Protein AF-A0A6G1IP73-F1 (afdb_monomer)

Solvent-accessible surface area (backbone atoms only — not comparable to full-atom values): 14635 Å² total; per-residue (Å²): 130,54,71,70,57,52,48,55,49,46,51,53,51,41,54,49,37,53,52,50,36,52,52,37,54,55,50,51,76,75,52,88,51,67,71,58,43,55,53,38,54,50,50,42,56,50,33,54,54,51,39,54,51,43,53,52,51,46,52,52,51,53,51,51,53,51,49,54,54,50,52,62,65,70,66,66,86,79,82,92,72,95,72,95,78,78,80,82,85,88,80,87,87,84,88,80,87,86,84,90,79,90,79,92,81,86,90,82,88,79,91,80,87,89,80,92,73,91,77,78,76,78,81,80,64,98,76,69,79,80,63,96,81,69,71,81,78,75,85,84,77,53,73,69,56,49,66,42,91,83,43,88,56,55,66,68,24,38,56,54,48,41,56,51,36,51,52,52,40,53,52,47,50,54,50,37,57,52,34,56,52,51,30,53,50,25,59,74,74,64,41,64,64,64,22,51,56,33,50,52,52,39,53,54,43,52,53,50,47,50,53,37,51,54,51,37,51,54,37,55,73,68,55,74,95,69,71,77,73,74,70,76,78,124

Sequence (234 aa):
MNVDETVANVQRKIDREKALINAANAMRQSTNNPAVLSRLDGQIRDGHRNIEYFESKLRDLDMQRTQASMDSMSLQPGAKNNNPLTPPPKDGWNGYMDQDQGGYGDSQGGYSNLSGGQQLMPPRAPYAPQGPGAQPKRPNYSKLDLIRYDTPHLGPRIQLMLSQLEFKLSVEKQYKDGIEKMVRLYQMEGDRKSKTDAEAKRIESNQKIQLLKQSLKRYEDLHVDIDTADDRDA

Organism: NCBI:txid1168545

InterPro domains:
  IPR011072 HR1 rho-binding domain [PF02185] (8-67)
  IPR011072 HR1 rho-binding domain [PF02185] (161-226)
  IPR011072 HR1 rho-binding domain [PS51860] (1-67)
  IPR011072 HR1 rho-binding domain [PS51860] (148-225)
  IPR011072 HR1 rho-binding domain [SM00742] (5-68)
  IPR011072 HR1 rho-binding domain [SM00742] (160-226)
  IPR036274 HR1 repeat superfamily [SSF46585] (154-229)
  IPR037312 Protein kinase C-like, HR1 domain [cd11620] (152-223)

Mean predicted aligned error: 16.03 Å

Secondary structure (DSSP, 8-state):
--HHHHHHHHHHHHHHHHHHHHHHHHHHHH---HHHHHHHHHHHHHHHHHHHHHHHHHHHHHHHHHHHHHHHHHT----------PPPP-------------------------------PPPPPTTPPPPTT---------HHHHHSTT-S-HHHHHHHHHHHHHHHHHHHHHHHHHHHHHHHHHHHHT-HHHHHHHHHHHHHHHHHHHHHHHHHHHHHHH----TTTTTT--

Structure (mmCIF, N/CA/C/O backbone):
data_AF-A0A6G1IP73-F1
#
_entry.id   AF-A0A6G1IP73-F1
#
loop_
_atom_site.group_PDB
_atom_site.id
_atom_site.type_symbol
_atom_site.label_atom_id
_atom_site.label_alt_id
_atom_site.label_comp_id
_atom_site.label_asym_id
_atom_site.label_entity_id
_atom_site.label_seq_id
_atom_site.pdbx_PDB_ins_code
_atom_site.Cartn_x
_atom_site.Cartn_y
_atom_site.Cartn_z
_atom_site.occupancy
_atom_site.B_iso_or_equiv
_atom_site.auth_seq_id
_atom_site.auth_comp_id
_atom_site.auth_asym_id
_atom_site.auth_atom_id
_atom_site.pdbx_PDB_model_num
ATOM 1 N N . MET A 1 1 ? 18.580 -13.236 -1.415 1.00 55.59 1 MET A N 1
ATOM 2 C CA . MET A 1 1 ? 17.873 -13.559 -2.672 1.00 55.59 1 MET A CA 1
ATOM 3 C C . MET A 1 1 ? 18.902 -13.598 -3.780 1.00 55.59 1 MET A C 1
ATOM 5 O O . MET A 1 1 ? 19.887 -12.874 -3.680 1.00 55.59 1 MET A O 1
ATOM 9 N N . ASN A 1 2 ? 18.728 -14.463 -4.776 1.00 76.62 2 ASN A N 1
ATOM 10 C CA . ASN A 1 2 ? 19.616 -14.459 -5.937 1.00 76.62 2 ASN A CA 1
ATOM 11 C C . ASN A 1 2 ? 19.286 -13.228 -6.804 1.00 76.62 2 ASN A C 1
ATOM 13 O O . ASN A 1 2 ? 18.109 -12.889 -6.924 1.00 76.62 2 ASN A O 1
ATOM 17 N N . VAL A 1 3 ? 20.280 -12.552 -7.388 1.00 78.69 3 VAL A N 1
ATOM 18 C CA . VAL A 1 3 ? 20.054 -11.365 -8.245 1.00 78.69 3 VAL A CA 1
ATOM 19 C C . VAL A 1 3 ? 19.114 -11.714 -9.405 1.00 78.69 3 VAL A C 1
ATOM 21 O O . VAL A 1 3 ? 18.233 -10.942 -9.764 1.00 78.69 3 VAL A O 1
ATOM 24 N N . ASP A 1 4 ? 19.204 -12.940 -9.919 1.00 80.62 4 ASP A N 1
ATOM 25 C CA . ASP A 1 4 ? 18.296 -13.427 -10.960 1.00 80.62 4 ASP A CA 1
ATOM 26 C C . ASP A 1 4 ? 16.833 -13.536 -10.474 1.00 80.62 4 ASP A C 1
ATOM 28 O O . ASP A 1 4 ? 15.891 -13.278 -11.226 1.00 80.62 4 ASP A O 1
ATOM 32 N N . GLU A 1 5 ? 16.615 -13.876 -9.199 1.00 86.00 5 GLU A N 1
ATOM 33 C CA . GLU A 1 5 ? 15.279 -13.968 -8.598 1.00 86.00 5 GLU A CA 1
ATOM 34 C C . GLU A 1 5 ? 14.667 -12.579 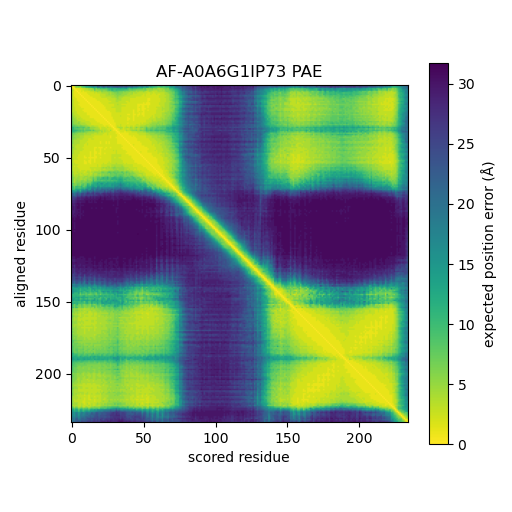-8.367 1.00 86.00 5 GLU A C 1
ATOM 36 O O . GLU A 1 5 ? 13.460 -12.390 -8.560 1.00 86.00 5 GLU A O 1
ATOM 41 N N . THR A 1 6 ? 15.483 -11.591 -7.981 1.00 86.38 6 THR A N 1
ATOM 42 C CA . THR A 1 6 ? 15.027 -10.203 -7.827 1.00 86.38 6 THR A CA 1
ATOM 43 C C . THR A 1 6 ? 14.702 -9.589 -9.184 1.00 86.38 6 THR A C 1
ATOM 45 O O . THR A 1 6 ? 13.624 -9.013 -9.323 1.00 86.38 6 THR A O 1
ATOM 48 N N . VAL A 1 7 ? 15.531 -9.809 -10.211 1.00 88.81 7 VAL A N 1
ATOM 49 C CA . VAL A 1 7 ? 15.249 -9.393 -11.598 1.00 88.81 7 VAL A CA 1
ATOM 50 C C . VAL A 1 7 ? 13.936 -10.001 -12.099 1.00 88.81 7 VAL A C 1
ATOM 52 O O . VAL A 1 7 ? 13.057 -9.276 -12.568 1.00 88.81 7 VAL A O 1
ATOM 55 N N . ALA A 1 8 ? 13.731 -11.311 -11.924 1.00 90.75 8 ALA A N 1
ATOM 56 C CA . ALA A 1 8 ? 12.482 -11.969 -12.314 1.00 90.75 8 ALA A CA 1
ATOM 57 C C . ALA A 1 8 ? 11.260 -11.440 -11.535 1.00 90.75 8 ALA A C 1
ATOM 59 O O . ALA A 1 8 ? 10.153 -11.353 -12.074 1.00 90.75 8 ALA A O 1
ATOM 60 N N . ASN A 1 9 ? 11.424 -11.078 -10.259 1.00 90.69 9 ASN A N 1
ATOM 61 C CA . ASN A 1 9 ? 10.375 -10.421 -9.477 1.00 90.69 9 ASN A CA 1
ATOM 62 C C . ASN A 1 9 ? 10.040 -9.026 -10.010 1.00 90.69 9 ASN A C 1
ATOM 64 O O . ASN A 1 9 ? 8.861 -8.718 -10.184 1.00 90.69 9 ASN A O 1
ATOM 68 N N . VAL A 1 10 ? 11.049 -8.200 -10.291 1.00 91.75 10 VAL A N 1
ATOM 69 C CA . VAL A 1 10 ? 10.863 -6.85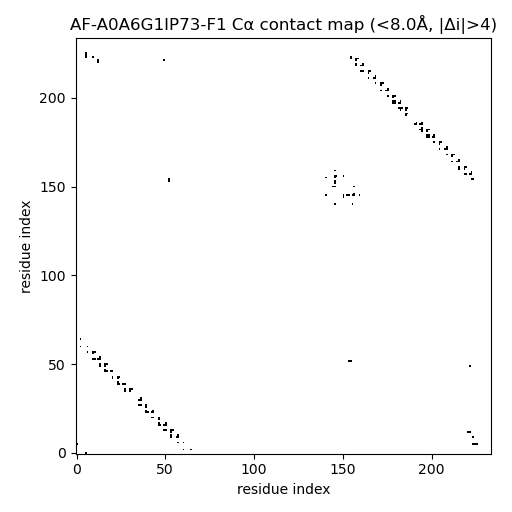2 -10.847 1.00 91.75 10 VAL A CA 1
ATOM 70 C C . VAL A 1 10 ? 10.170 -6.929 -12.205 1.00 91.75 10 VAL A C 1
ATOM 72 O O . VAL A 1 10 ? 9.200 -6.207 -12.428 1.00 91.75 10 VAL A O 1
ATOM 75 N N . GLN A 1 11 ? 10.560 -7.871 -13.067 1.00 93.31 11 GLN A N 1
ATOM 76 C CA . GLN A 1 11 ? 9.902 -8.071 -14.358 1.00 93.31 11 GLN A CA 1
ATOM 77 C C . GLN A 1 11 ? 8.416 -8.425 -14.200 1.00 93.31 11 GLN A C 1
ATOM 79 O O . GLN A 1 11 ? 7.560 -7.809 -14.833 1.00 93.31 11 GLN A O 1
ATOM 84 N N . ARG A 1 12 ? 8.078 -9.340 -13.280 1.00 94.25 12 ARG A N 1
ATOM 85 C CA . ARG A 1 12 ? 6.673 -9.663 -12.967 1.00 94.25 12 ARG A CA 1
ATOM 86 C C . ARG A 1 12 ? 5.890 -8.449 -12.460 1.00 94.25 12 ARG A C 1
ATOM 88 O O . ARG A 1 12 ? 4.699 -8.332 -12.754 1.00 94.25 12 ARG A O 1
ATOM 95 N N . LYS A 1 13 ? 6.529 -7.552 -11.699 1.00 93.94 13 LYS A N 1
ATOM 96 C CA . LYS A 1 13 ? 5.915 -6.292 -11.245 1.00 93.94 13 LYS A CA 1
ATOM 97 C C . LYS A 1 13 ? 5.663 -5.342 -12.422 1.00 93.94 13 LYS A C 1
ATOM 99 O O . LYS A 1 13 ? 4.555 -4.825 -12.530 1.00 93.94 13 LYS A O 1
ATOM 104 N N . ILE A 1 14 ? 6.614 -5.196 -13.348 1.00 95.19 14 ILE A N 1
ATOM 105 C CA . ILE A 1 14 ? 6.444 -4.409 -14.585 1.00 95.19 14 ILE A CA 1
ATOM 106 C C . ILE A 1 14 ? 5.269 -4.940 -15.415 1.00 95.19 14 ILE A C 1
ATOM 108 O O . ILE A 1 14 ? 4.403 -4.170 -15.832 1.00 95.19 14 ILE A O 1
ATOM 112 N N . ASP A 1 15 ? 5.209 -6.253 -15.636 1.00 96.25 15 ASP A N 1
ATOM 113 C CA . ASP A 1 15 ? 4.159 -6.870 -16.451 1.00 96.25 15 ASP A CA 1
ATOM 114 C C . ASP A 1 15 ? 2.774 -6.694 -15.813 1.00 96.25 15 ASP A C 1
ATOM 116 O O . ASP A 1 15 ? 1.789 -6.421 -16.506 1.00 96.25 15 ASP A O 1
ATOM 120 N N . ARG A 1 16 ? 2.699 -6.769 -14.477 1.00 95.44 16 ARG A N 1
ATOM 121 C CA . ARG A 1 16 ? 1.477 -6.471 -13.722 1.00 95.44 16 ARG A CA 1
ATOM 122 C C . ARG A 1 16 ? 1.027 -5.023 -13.926 1.00 95.44 16 ARG A C 1
ATOM 124 O O . ARG A 1 16 ? -0.149 -4.811 -14.216 1.00 95.44 16 ARG A O 1
ATOM 131 N N . GLU A 1 17 ? 1.921 -4.042 -13.804 1.00 95.50 17 GLU A N 1
ATOM 132 C CA . GLU A 1 17 ? 1.569 -2.628 -14.012 1.00 95.50 17 GLU A CA 1
ATOM 133 C C . GLU A 1 17 ? 1.116 -2.366 -15.457 1.00 95.50 17 GLU A C 1
ATOM 135 O O . GLU A 1 17 ? 0.104 -1.701 -15.676 1.00 95.50 17 GLU A O 1
ATOM 140 N N . LYS A 1 18 ? 1.779 -2.971 -16.453 1.00 96.81 18 LYS A N 1
ATOM 141 C CA . LYS A 1 18 ? 1.356 -2.896 -17.864 1.00 96.81 18 LYS A CA 1
ATOM 142 C C . LYS A 1 18 ? -0.053 -3.454 -18.068 1.00 96.81 18 LYS A C 1
ATOM 144 O O . LYS A 1 18 ? -0.877 -2.828 -18.736 1.00 96.81 18 LYS A O 1
ATOM 149 N N . ALA A 1 19 ? -0.359 -4.606 -17.470 1.00 96.81 19 ALA A N 1
ATOM 150 C CA . ALA A 1 19 ? -1.694 -5.195 -17.534 1.00 96.81 19 ALA A CA 1
ATOM 151 C C . ALA A 1 19 ? -2.756 -4.297 -16.874 1.00 96.81 19 ALA A C 1
ATOM 153 O O . ALA A 1 19 ? -3.847 -4.130 -17.424 1.00 96.81 19 ALA A O 1
ATOM 154 N N . LEU A 1 20 ? -2.432 -3.674 -15.734 1.00 95.12 20 LEU A N 1
ATOM 155 C CA . LEU A 1 20 ? -3.324 -2.739 -15.044 1.00 95.12 20 LEU A CA 1
ATOM 156 C C . LEU A 1 20 ? -3.599 -1.479 -15.873 1.00 95.12 20 LEU A C 1
ATOM 158 O O . LEU A 1 20 ? -4.755 -1.071 -15.973 1.00 95.12 20 LEU A O 1
ATOM 162 N N . ILE A 1 21 ? -2.579 -0.897 -16.510 1.00 96.62 21 ILE A N 1
ATOM 163 C CA . ILE A 1 21 ? -2.740 0.257 -17.410 1.00 96.62 21 ILE A CA 1
ATOM 164 C C . ILE A 1 21 ? -3.634 -0.107 -18.599 1.00 96.62 21 ILE A C 1
ATOM 166 O O . I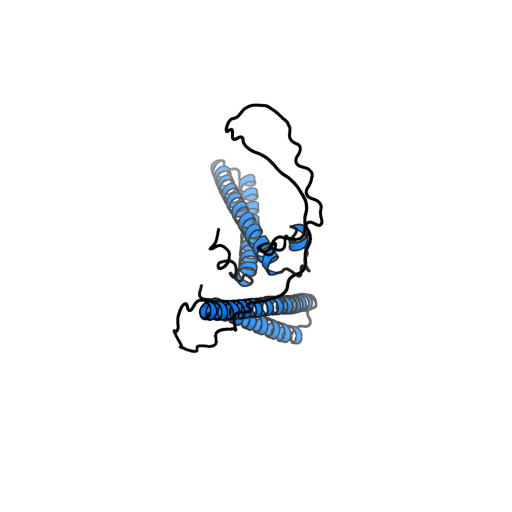LE A 1 21 ? -4.550 0.642 -18.938 1.00 96.62 21 ILE A O 1
ATOM 170 N N . ASN A 1 22 ? -3.422 -1.274 -19.211 1.00 97.31 22 ASN A N 1
ATOM 171 C CA . ASN A 1 22 ? -4.247 -1.737 -20.329 1.00 97.31 22 ASN A CA 1
ATOM 172 C C . ASN A 1 22 ? -5.713 -1.923 -19.917 1.00 97.31 22 ASN A C 1
ATOM 174 O O . ASN A 1 22 ? -6.617 -1.461 -20.617 1.00 97.31 22 ASN A O 1
ATOM 178 N N . ALA A 1 23 ? -5.957 -2.534 -18.754 1.00 96.12 23 ALA A N 1
ATOM 179 C CA . ALA A 1 23 ? -7.301 -2.673 -18.203 1.00 96.12 23 ALA A CA 1
ATOM 180 C C . ALA A 1 23 ? -7.940 -1.307 -17.897 1.00 96.12 23 ALA A C 1
ATOM 182 O O . ALA A 1 23 ? -9.111 -1.090 -18.211 1.00 96.12 23 ALA A O 1
ATOM 183 N N . ALA A 1 24 ? -7.177 -0.364 -17.335 1.00 95.38 24 ALA A N 1
ATOM 184 C CA . ALA A 1 24 ? -7.651 0.990 -17.064 1.00 95.38 24 ALA A CA 1
ATOM 185 C C . ALA A 1 24 ? -8.019 1.743 -18.351 1.00 95.38 24 ALA A C 1
ATOM 187 O O . ALA A 1 24 ? -9.071 2.379 -18.402 1.00 95.38 24 ALA A O 1
ATOM 188 N N . ASN A 1 25 ? -7.222 1.603 -19.413 1.00 95.94 25 ASN A N 1
ATOM 189 C CA . ASN A 1 25 ? -7.514 2.173 -20.728 1.00 95.94 25 ASN A CA 1
ATOM 190 C C . ASN A 1 25 ? -8.794 1.590 -21.347 1.00 95.94 25 ASN A C 1
ATOM 192 O O . ASN A 1 25 ? -9.621 2.345 -21.858 1.00 95.94 25 ASN A O 1
ATOM 196 N N . ALA A 1 26 ? -9.006 0.275 -21.251 1.00 96.31 26 ALA A N 1
ATOM 197 C CA . ALA A 1 26 ? -10.236 -0.364 -21.725 1.00 96.31 26 ALA A CA 1
ATOM 198 C C . ALA A 1 26 ? -11.475 0.093 -20.926 1.00 96.31 26 ALA A C 1
ATOM 200 O O . ALA A 1 26 ? -12.528 0.389 -21.496 1.00 96.31 26 ALA A O 1
ATOM 201 N N . MET A 1 27 ? -11.351 0.220 -19.600 1.00 93.75 27 MET A N 1
ATOM 202 C CA . MET A 1 27 ? -12.423 0.754 -18.750 1.00 93.75 27 MET A CA 1
ATOM 203 C C . MET A 1 27 ? -12.732 2.220 -19.066 1.00 93.75 27 MET A C 1
ATOM 205 O O . MET A 1 27 ? -13.893 2.620 -19.086 1.00 93.75 27 MET A O 1
ATOM 209 N N . ARG A 1 28 ? -11.705 3.019 -19.364 1.00 95.25 28 ARG A N 1
ATOM 210 C CA . ARG A 1 28 ? -11.845 4.435 -19.719 1.00 95.25 28 ARG A CA 1
ATOM 211 C C . ARG A 1 28 ? -12.656 4.622 -21.001 1.00 95.25 28 ARG A C 1
ATOM 213 O O . ARG A 1 28 ? -13.429 5.564 -21.089 1.00 95.25 28 ARG A O 1
ATOM 220 N N . GLN A 1 29 ? -12.514 3.715 -21.966 1.00 94.44 29 GLN A N 1
ATOM 221 C CA . GLN A 1 29 ? -13.285 3.728 -23.216 1.00 94.44 29 GLN A CA 1
ATOM 222 C C . GLN A 1 29 ? -14.741 3.270 -23.044 1.00 94.44 29 GLN A C 1
ATOM 224 O O . GLN A 1 29 ? -15.580 3.575 -23.886 1.00 94.44 29 GLN A O 1
ATOM 229 N N . SER A 1 30 ? -15.047 2.534 -21.973 1.00 94.38 30 SER A N 1
ATOM 230 C CA . SER A 1 30 ? -16.373 1.948 -21.728 1.00 94.38 30 SER A CA 1
ATOM 231 C C . SER A 1 30 ? -17.204 2.704 -20.689 1.00 94.38 30 SER A C 1
ATOM 233 O O . SER A 1 30 ? -18.338 2.317 -20.413 1.00 94.38 30 SER A O 1
ATOM 235 N N . THR A 1 31 ? -16.682 3.796 -20.121 1.00 94.62 31 THR A N 1
ATOM 236 C CA . THR A 1 31 ? -17.378 4.598 -19.110 1.00 94.62 31 THR A CA 1
ATOM 237 C C . THR A 1 31 ? -17.435 6.071 -19.487 1.00 94.62 31 THR A C 1
ATOM 239 O O . THR A 1 31 ? -16.460 6.648 -19.951 1.00 94.62 31 THR A O 1
ATOM 242 N N . ASN A 1 32 ? -18.575 6.700 -19.208 1.00 94.62 32 ASN A N 1
ATOM 243 C CA . ASN A 1 32 ? -18.777 8.144 -19.367 1.00 94.62 32 ASN A CA 1
ATOM 244 C C . ASN A 1 32 ? -18.873 8.867 -18.011 1.00 94.62 32 ASN A C 1
ATOM 246 O O . ASN A 1 32 ? -19.186 10.053 -17.957 1.00 94.62 32 ASN A O 1
ATOM 250 N N . ASN A 1 33 ? -18.647 8.160 -16.895 1.00 96.81 33 ASN A N 1
ATOM 251 C CA . ASN A 1 33 ? -18.751 8.749 -15.562 1.00 96.81 33 ASN A CA 1
ATOM 252 C C . ASN A 1 33 ? -17.473 9.546 -15.223 1.00 96.81 33 ASN A C 1
ATOM 254 O O . ASN A 1 33 ? -16.408 8.934 -15.093 1.00 96.81 33 ASN A O 1
ATOM 258 N N . PRO A 1 34 ? -17.556 10.872 -14.993 1.00 94.94 34 PRO A N 1
ATOM 259 C CA . PRO A 1 34 ? -16.381 11.713 -14.755 1.00 94.94 34 PRO A CA 1
ATOM 260 C C . PRO A 1 34 ? -15.584 11.318 -13.502 1.00 94.94 34 PRO A C 1
ATOM 262 O O . PRO A 1 34 ? -14.358 11.412 -13.501 1.00 94.94 34 PRO A O 1
ATOM 265 N N . ALA A 1 35 ? -16.243 10.818 -12.451 1.00 95.06 35 ALA A N 1
ATOM 266 C CA . ALA A 1 35 ? -15.560 10.357 -11.241 1.00 95.06 35 ALA A CA 1
ATOM 267 C C . ALA A 1 35 ? -14.761 9.068 -11.493 1.00 95.06 35 ALA A C 1
ATOM 269 O O . ALA A 1 35 ? -13.660 8.895 -10.968 1.00 95.06 35 ALA A O 1
ATOM 270 N N . VAL A 1 36 ? -15.297 8.171 -12.326 1.00 95.44 36 VAL A N 1
ATOM 271 C CA . VAL A 1 36 ? -14.599 6.942 -12.724 1.00 95.44 36 VAL A CA 1
ATOM 272 C C . VAL A 1 36 ? -13.427 7.283 -13.640 1.00 95.44 36 VAL A C 1
ATOM 274 O O . VAL A 1 36 ? -12.328 6.791 -13.404 1.00 95.44 36 VAL A O 1
ATOM 277 N N . LEU A 1 37 ? -13.624 8.176 -14.614 1.00 95.62 37 LEU A N 1
ATOM 278 C CA . LEU A 1 37 ? -12.564 8.640 -15.512 1.00 95.62 37 LEU A CA 1
ATOM 279 C C . LEU A 1 37 ? -11.398 9.268 -14.743 1.00 95.62 37 LEU A C 1
ATOM 281 O O . LEU A 1 37 ? -10.264 8.844 -14.928 1.00 95.62 37 LEU A O 1
ATOM 285 N N . SER A 1 38 ? -11.670 10.181 -13.806 1.00 95.94 38 SER A N 1
ATOM 286 C CA . SER A 1 38 ? -10.624 10.801 -12.980 1.00 95.94 38 SER A CA 1
ATOM 287 C C . SER A 1 38 ? -9.810 9.767 -12.191 1.00 95.94 38 SER A C 1
ATOM 289 O O . SER A 1 38 ? -8.583 9.862 -12.111 1.00 95.94 38 SER A O 1
ATOM 291 N N . ARG A 1 39 ? -10.473 8.737 -11.650 1.00 94.31 39 ARG A N 1
ATOM 292 C CA . ARG A 1 39 ? -9.800 7.642 -10.944 1.00 94.31 39 ARG A CA 1
ATOM 293 C C . ARG A 1 39 ? -8.942 6.791 -11.883 1.00 94.31 39 ARG A C 1
ATOM 295 O O . ARG A 1 39 ? -7.833 6.425 -11.501 1.00 94.31 39 ARG A O 1
ATOM 302 N N . LEU A 1 40 ? -9.445 6.472 -13.075 1.00 96.25 40 LEU A N 1
ATOM 303 C CA . LEU A 1 40 ? -8.713 5.705 -14.087 1.00 96.25 40 LEU A CA 1
ATOM 304 C C . LEU A 1 40 ? -7.500 6.485 -14.612 1.00 96.25 40 LEU A C 1
ATOM 306 O O . LEU A 1 40 ? -6.414 5.923 -14.698 1.00 96.25 40 LEU A O 1
ATOM 310 N N . ASP A 1 41 ? -7.648 7.785 -14.871 1.00 95.25 41 ASP A N 1
ATOM 311 C CA . ASP A 1 41 ? -6.552 8.661 -15.302 1.00 95.25 41 ASP A CA 1
ATOM 312 C C . ASP A 1 41 ? -5.448 8.743 -14.231 1.00 95.25 41 ASP A C 1
ATOM 314 O O . ASP A 1 41 ? -4.257 8.704 -14.551 1.00 95.25 41 ASP A O 1
ATOM 318 N N . GLY A 1 42 ? -5.832 8.796 -12.949 1.00 93.94 42 GLY A N 1
ATOM 319 C CA . GLY A 1 42 ? -4.896 8.695 -11.827 1.00 93.94 42 GLY A CA 1
ATOM 320 C C . GLY A 1 42 ? -4.143 7.361 -11.810 1.00 93.94 42 GLY A C 1
ATOM 321 O O . GLY A 1 42 ? -2.918 7.353 -11.728 1.00 93.94 42 GLY A O 1
ATOM 322 N N . GLN A 1 43 ? -4.856 6.239 -11.971 1.00 93.31 43 GLN A N 1
ATOM 323 C CA . GLN A 1 43 ? -4.248 4.902 -12.031 1.00 93.31 43 GLN A CA 1
ATOM 324 C C . GLN A 1 43 ? -3.264 4.749 -13.193 1.00 93.31 43 GLN A C 1
ATOM 326 O O . GLN A 1 43 ? -2.209 4.150 -13.012 1.00 93.31 43 GLN A O 1
ATOM 331 N N . ILE A 1 44 ? -3.582 5.304 -14.364 1.00 95.31 44 ILE A N 1
ATOM 332 C CA . ILE A 1 44 ? -2.694 5.275 -15.531 1.00 95.31 44 ILE A CA 1
ATOM 333 C C . ILE A 1 44 ? -1.415 6.068 -15.239 1.00 95.31 44 ILE A C 1
ATOM 335 O O . ILE A 1 44 ? -0.313 5.569 -15.463 1.00 95.31 44 ILE A O 1
ATOM 339 N N . ARG A 1 45 ? -1.542 7.283 -14.688 1.00 94.06 45 ARG A N 1
ATOM 340 C CA . ARG A 1 45 ? -0.386 8.125 -14.341 1.00 94.06 45 ARG A CA 1
ATOM 341 C C . ARG A 1 45 ? 0.513 7.465 -13.294 1.00 94.06 45 ARG A C 1
ATOM 343 O O . ARG A 1 45 ? 1.733 7.494 -13.435 1.00 94.06 45 ARG A O 1
ATOM 350 N N . ASP A 1 46 ? -0.083 6.877 -12.262 1.00 90.75 46 ASP A N 1
ATOM 351 C CA . ASP A 1 46 ? 0.654 6.161 -11.221 1.00 90.75 46 ASP A CA 1
ATOM 352 C C . ASP A 1 46 ? 1.334 4.910 -11.781 1.00 90.75 46 ASP A C 1
ATOM 354 O O . ASP A 1 46 ? 2.516 4.700 -11.521 1.00 90.75 46 ASP A O 1
ATOM 358 N N . GLY A 1 47 ? 0.637 4.140 -12.621 1.00 93.69 47 GLY A N 1
ATOM 359 C CA . GLY A 1 47 ? 1.196 2.962 -13.280 1.00 93.69 47 GLY A CA 1
ATOM 360 C C . GLY A 1 47 ? 2.426 3.290 -14.129 1.00 93.69 47 GLY A C 1
ATOM 361 O O . GLY A 1 47 ? 3.423 2.577 -14.064 1.00 93.69 47 GLY A O 1
ATOM 362 N N . HIS A 1 48 ? 2.410 4.403 -14.871 1.00 94.25 48 HIS A N 1
ATOM 363 C CA . HIS A 1 48 ? 3.586 4.847 -15.626 1.00 94.25 48 HIS A CA 1
ATOM 364 C C . HIS A 1 48 ? 4.786 5.164 -14.722 1.00 94.25 48 HIS A C 1
ATOM 366 O O . HIS A 1 48 ? 5.893 4.720 -15.019 1.00 94.25 48 HIS A O 1
ATOM 372 N N . ARG A 1 49 ? 4.573 5.862 -13.596 1.00 91.81 49 ARG A N 1
ATOM 373 C CA . ARG A 1 49 ? 5.645 6.146 -12.622 1.00 91.81 49 ARG A CA 1
ATOM 374 C C . ARG A 1 49 ? 6.182 4.876 -11.961 1.00 91.81 49 ARG A C 1
ATOM 376 O O . ARG A 1 49 ? 7.382 4.765 -11.728 1.00 91.81 49 ARG A O 1
ATOM 383 N N . ASN A 1 50 ? 5.309 3.909 -11.682 1.00 92.06 50 ASN A N 1
ATOM 384 C CA . ASN A 1 50 ? 5.711 2.618 -11.128 1.00 92.06 50 ASN A CA 1
ATOM 385 C C . ASN A 1 50 ? 6.582 1.837 -12.119 1.00 92.06 50 ASN A C 1
ATOM 387 O O . ASN A 1 50 ? 7.616 1.303 -11.727 1.00 92.06 50 ASN A O 1
ATOM 391 N N . ILE A 1 51 ? 6.190 1.799 -13.399 1.00 94.69 51 ILE A N 1
ATOM 392 C CA . ILE A 1 51 ? 6.981 1.164 -14.462 1.00 94.69 51 ILE A CA 1
ATOM 393 C C . ILE A 1 51 ? 8.357 1.819 -14.563 1.00 94.69 51 ILE A C 1
ATOM 395 O O . ILE A 1 51 ? 9.352 1.106 -14.523 1.00 94.69 51 ILE A O 1
ATOM 399 N N . GLU A 1 52 ? 8.425 3.150 -14.625 1.00 93.44 52 GLU A N 1
ATOM 400 C CA . GLU A 1 52 ? 9.696 3.883 -14.696 1.00 93.44 52 GLU A CA 1
ATOM 401 C C . GLU A 1 52 ? 10.616 3.545 -13.512 1.00 93.44 52 GLU A C 1
ATOM 403 O O . GLU A 1 52 ? 11.804 3.270 -13.690 1.00 93.44 52 GLU A O 1
ATOM 408 N N . TYR A 1 53 ? 10.060 3.487 -12.300 1.00 92.00 53 TYR A N 1
ATOM 409 C CA . TYR A 1 53 ? 10.803 3.075 -11.112 1.00 92.00 53 TYR A CA 1
ATOM 410 C C . TYR A 1 53 ? 11.328 1.637 -11.212 1.00 92.00 53 TYR A C 1
ATOM 412 O O . TYR A 1 53 ? 12.505 1.393 -10.936 1.00 92.00 53 TYR A O 1
ATOM 420 N N . PHE A 1 54 ? 10.485 0.684 -11.612 1.00 94.06 54 PHE A N 1
ATOM 421 C CA . PHE A 1 54 ? 10.896 -0.711 -11.754 1.00 94.06 54 PHE A CA 1
ATOM 422 C C . PHE A 1 54 ? 11.931 -0.901 -12.868 1.00 94.06 54 PHE A C 1
ATOM 424 O O . PHE A 1 54 ? 12.878 -1.661 -12.687 1.00 94.06 54 PHE A O 1
ATOM 431 N N . GLU A 1 55 ? 11.802 -0.186 -13.985 1.00 93.38 55 GLU A N 1
ATOM 432 C CA . GLU A 1 55 ? 12.780 -0.194 -15.075 1.00 93.38 55 GLU A CA 1
ATOM 433 C C . GLU A 1 55 ? 14.125 0.384 -14.630 1.00 93.38 55 GLU A C 1
ATOM 435 O O . GLU A 1 55 ? 15.168 -0.195 -14.936 1.00 93.38 55 GLU A O 1
ATOM 440 N N . SER A 1 56 ? 14.121 1.481 -13.863 1.00 90.25 56 SER A N 1
ATOM 441 C CA . SER A 1 56 ? 15.344 2.014 -13.254 1.00 90.25 56 SER A CA 1
ATOM 442 C C . SER A 1 56 ? 15.994 0.980 -12.336 1.00 90.25 56 SER A C 1
ATOM 444 O O . SER A 1 56 ? 17.197 0.757 -12.428 1.00 90.25 56 SER A O 1
ATOM 446 N N . LYS A 1 57 ? 15.206 0.298 -11.493 1.00 88.75 57 LYS A N 1
ATOM 447 C CA . LYS A 1 57 ? 15.724 -0.750 -10.603 1.00 88.75 57 LYS A CA 1
ATOM 448 C C . LYS A 1 57 ? 16.262 -1.968 -11.347 1.00 88.75 57 LYS A C 1
ATOM 450 O O . LYS A 1 57 ? 17.235 -2.559 -10.894 1.00 88.75 57 LYS A O 1
ATOM 455 N N . LEU A 1 58 ? 15.667 -2.333 -12.478 1.00 89.88 58 LEU A N 1
ATOM 456 C CA . LEU A 1 58 ? 16.163 -3.423 -13.314 1.00 89.88 58 LEU A CA 1
ATOM 457 C C . LEU A 1 58 ? 17.530 -3.078 -13.923 1.00 89.88 58 LEU A C 1
ATOM 459 O O . LEU A 1 58 ? 18.440 -3.899 -13.862 1.00 89.88 58 LEU A O 1
ATOM 463 N N . ARG A 1 59 ? 17.715 -1.836 -14.398 1.00 89.75 59 ARG A N 1
ATOM 464 C CA . ARG A 1 59 ? 19.029 -1.354 -14.862 1.00 89.75 59 ARG A CA 1
ATOM 465 C C . ARG A 1 59 ? 20.073 -1.374 -13.748 1.00 89.75 59 ARG A C 1
ATOM 467 O O . ARG A 1 59 ? 21.200 -1.795 -13.994 1.00 89.75 59 ARG A O 1
ATOM 474 N N . ASP A 1 60 ? 19.705 -0.947 -12.539 1.00 87.19 60 ASP A N 1
ATOM 475 C CA . ASP A 1 60 ? 20.602 -0.985 -11.377 1.00 87.19 60 ASP A CA 1
ATOM 476 C C . ASP A 1 60 ? 21.058 -2.424 -11.071 1.00 87.19 60 ASP A C 1
ATOM 478 O O . ASP A 1 60 ? 22.246 -2.668 -10.857 1.00 87.19 60 ASP A O 1
ATOM 482 N N . LEU A 1 61 ? 20.132 -3.391 -11.117 1.00 86.56 61 LEU A N 1
ATOM 483 C CA . LEU A 1 61 ? 20.427 -4.813 -10.908 1.00 86.56 61 LEU A CA 1
ATOM 484 C C . LEU A 1 61 ? 21.333 -5.397 -12.007 1.00 86.56 61 LEU A C 1
ATOM 486 O O . LEU A 1 61 ? 22.255 -6.153 -11.698 1.00 86.56 61 LEU A O 1
ATOM 490 N N . ASP A 1 62 ? 21.123 -5.027 -13.272 1.00 85.19 62 ASP A N 1
ATOM 491 C CA . ASP A 1 62 ? 21.975 -5.460 -14.389 1.00 85.19 62 ASP A CA 1
ATOM 492 C C . ASP A 1 62 ? 23.401 -4.891 -14.287 1.00 85.19 62 ASP A C 1
ATOM 494 O O . ASP A 1 62 ? 24.386 -5.594 -14.555 1.00 85.19 62 ASP A O 1
ATOM 498 N N . MET A 1 63 ? 23.537 -3.633 -13.853 1.00 85.44 63 MET A N 1
ATOM 499 C CA . MET A 1 63 ? 24.842 -3.026 -13.576 1.00 85.44 63 MET A CA 1
ATOM 500 C C . MET A 1 63 ? 25.551 -3.748 -12.427 1.00 85.44 63 MET A C 1
ATOM 502 O O . MET A 1 63 ? 26.718 -4.111 -12.570 1.00 85.44 63 MET A O 1
ATOM 506 N N . GLN A 1 64 ? 24.840 -4.037 -11.333 1.00 81.81 64 GLN A N 1
ATOM 507 C CA . GLN A 1 64 ? 25.387 -4.778 -10.195 1.00 81.81 64 GLN A CA 1
ATOM 508 C C . GLN A 1 64 ? 25.835 -6.192 -10.592 1.00 81.81 64 GLN A C 1
ATOM 510 O O . GLN A 1 64 ? 26.908 -6.641 -10.191 1.00 81.81 64 GLN A O 1
ATOM 515 N N . ARG A 1 65 ? 25.059 -6.880 -11.438 1.00 81.12 65 ARG A N 1
ATOM 516 C CA . ARG A 1 65 ? 25.427 -8.184 -12.006 1.00 81.12 65 ARG A CA 1
ATOM 517 C C . ARG A 1 65 ? 26.708 -8.104 -12.836 1.00 81.12 65 ARG A C 1
ATOM 519 O O . ARG A 1 65 ? 27.581 -8.962 -12.710 1.00 81.12 65 ARG A O 1
ATOM 526 N N . THR A 1 66 ? 26.819 -7.083 -13.682 1.00 81.19 66 THR A N 1
ATOM 527 C CA . THR A 1 66 ? 27.990 -6.878 -14.545 1.00 81.19 66 THR A CA 1
ATOM 528 C C . THR A 1 66 ? 29.233 -6.572 -13.715 1.00 81.19 66 THR A C 1
ATOM 530 O O . THR A 1 66 ? 30.282 -7.170 -13.947 1.00 81.19 66 THR A O 1
ATOM 533 N N . GLN A 1 67 ? 29.107 -5.709 -12.705 1.00 79.69 67 GLN A N 1
ATOM 534 C CA . GLN A 1 67 ? 30.190 -5.378 -11.784 1.00 79.69 67 GLN A CA 1
ATOM 535 C C . GLN A 1 67 ? 30.650 -6.606 -10.988 1.00 79.69 67 GLN A C 1
ATOM 537 O O . GLN A 1 67 ? 31.839 -6.910 -10.988 1.00 79.69 67 GLN A O 1
ATOM 542 N N . ALA A 1 68 ? 29.722 -7.382 -10.417 1.00 77.06 68 ALA A N 1
ATOM 543 C CA . ALA A 1 68 ? 30.054 -8.623 -9.714 1.00 77.06 68 ALA A CA 1
ATOM 544 C C . ALA A 1 68 ? 30.767 -9.640 -10.627 1.00 77.06 68 ALA A C 1
ATOM 546 O O . ALA A 1 68 ? 31.698 -10.327 -10.201 1.00 77.06 68 ALA A O 1
ATOM 547 N N . SER A 1 69 ? 30.379 -9.714 -11.905 1.00 75.94 69 SER A N 1
ATOM 548 C CA . SER A 1 69 ? 31.065 -10.556 -12.889 1.00 75.94 69 SER A CA 1
ATOM 549 C C . SER A 1 69 ? 32.475 -10.046 -13.216 1.00 75.94 69 SER A C 1
ATOM 551 O O . SER A 1 69 ? 33.377 -10.865 -13.388 1.00 75.94 69 SER A O 1
ATOM 553 N N . MET A 1 70 ? 32.693 -8.728 -13.287 1.00 72.88 70 MET A N 1
ATOM 554 C CA . MET A 1 70 ? 34.019 -8.134 -13.510 1.00 72.88 70 MET A CA 1
ATOM 555 C C . MET A 1 70 ? 34.944 -8.316 -12.301 1.00 72.88 70 MET A C 1
ATOM 557 O O . MET A 1 70 ? 36.101 -8.695 -12.480 1.00 72.88 70 MET A O 1
ATOM 561 N N . ASP A 1 71 ? 34.432 -8.149 -11.080 1.00 68.19 71 ASP A N 1
ATOM 562 C CA . ASP A 1 71 ? 35.188 -8.411 -9.850 1.00 68.19 71 ASP A CA 1
ATOM 563 C C . ASP A 1 71 ? 35.595 -9.889 -9.756 1.00 68.19 71 ASP A C 1
ATOM 565 O O . ASP A 1 71 ? 36.739 -10.199 -9.418 1.00 68.19 71 ASP A O 1
ATOM 569 N N . SER A 1 72 ? 34.719 -10.814 -10.174 1.00 65.00 72 SER A N 1
ATOM 570 C CA . SER A 1 72 ? 35.048 -12.246 -10.236 1.00 65.00 72 SER A CA 1
ATOM 571 C C . SER A 1 72 ? 36.151 -12.587 -11.253 1.00 65.00 72 SER A C 1
ATOM 573 O O . SER A 1 72 ? 36.893 -13.544 -11.044 1.00 65.00 72 SER A O 1
ATOM 575 N N . MET A 1 73 ? 36.311 -11.793 -12.322 1.00 60.31 73 MET A N 1
ATOM 576 C CA . MET A 1 73 ? 37.406 -11.946 -13.295 1.00 60.31 73 MET A CA 1
ATOM 577 C C . MET A 1 73 ? 38.704 -11.264 -12.839 1.00 60.31 73 MET A C 1
ATOM 579 O O . MET A 1 73 ? 39.787 -11.729 -13.188 1.00 60.31 73 MET A O 1
ATOM 583 N N . SER A 1 74 ? 38.608 -10.193 -12.046 1.00 60.19 74 SER A N 1
ATOM 584 C CA . SER A 1 74 ? 39.749 -9.479 -11.450 1.00 60.19 74 SER A CA 1
ATOM 585 C C . SER A 1 74 ? 40.418 -10.279 -10.319 1.00 60.19 74 SER A C 1
ATOM 587 O O . SER A 1 74 ? 41.622 -10.174 -10.090 1.00 60.19 74 SER A O 1
ATOM 589 N N . LEU A 1 75 ? 39.650 -11.138 -9.642 1.00 56.88 75 LEU A N 1
ATOM 590 C CA . LEU A 1 75 ? 40.088 -11.908 -8.478 1.00 56.88 75 LEU A CA 1
ATOM 591 C C . LEU A 1 75 ? 40.751 -13.259 -8.787 1.00 56.88 75 LEU A C 1
ATOM 593 O O . LEU A 1 75 ? 41.023 -13.980 -7.835 1.00 56.88 75 LEU A O 1
ATOM 597 N N . GLN A 1 76 ? 41.054 -13.625 -10.041 1.00 46.69 76 GLN A N 1
ATOM 598 C CA . GLN A 1 76 ? 41.836 -14.840 -10.327 1.00 46.69 76 GLN A CA 1
ATOM 599 C C . GLN A 1 76 ? 43.334 -14.599 -10.041 1.00 46.69 76 GLN A C 1
ATOM 601 O O . GLN A 1 76 ? 44.031 -14.017 -10.878 1.00 46.69 76 GLN A O 1
ATOM 606 N N . PRO A 1 77 ? 43.906 -15.095 -8.925 1.00 52.53 77 PRO A N 1
ATOM 607 C CA . PRO A 1 77 ? 45.322 -14.963 -8.642 1.00 52.53 77 PRO A CA 1
ATOM 608 C C . PRO A 1 77 ? 46.003 -16.198 -9.239 1.00 52.53 77 PRO A C 1
ATOM 610 O O . PRO A 1 77 ? 45.960 -17.293 -8.684 1.00 52.53 77 PRO A O 1
ATOM 613 N N . GLY A 1 78 ? 46.622 -16.032 -10.405 1.00 52.19 78 GLY A N 1
ATOM 614 C CA . GLY A 1 78 ? 47.556 -17.018 -10.945 1.00 52.19 78 GLY A CA 1
ATOM 615 C C . GLY A 1 78 ? 46.984 -17.949 -12.011 1.00 52.19 78 GLY A C 1
ATOM 616 O O . GLY A 1 78 ? 46.627 -19.091 -11.742 1.00 52.19 78 GLY A O 1
ATOM 617 N N . ALA A 1 79 ? 47.071 -17.506 -13.263 1.00 41.38 79 ALA A N 1
ATOM 618 C CA . ALA A 1 79 ? 47.424 -18.389 -14.365 1.00 41.38 79 ALA A CA 1
ATOM 619 C C . ALA A 1 79 ? 48.818 -17.967 -14.851 1.00 41.38 79 ALA A C 1
ATOM 621 O O . ALA A 1 79 ? 49.000 -16.918 -15.465 1.00 41.38 79 ALA A O 1
ATOM 622 N N . LYS A 1 80 ? 49.822 -18.768 -14.484 1.00 50.81 80 LYS A N 1
ATOM 623 C CA . LYS A 1 80 ? 51.206 -18.653 -14.947 1.00 50.81 80 LYS A CA 1
ATOM 624 C C . LYS A 1 80 ? 51.239 -18.865 -16.462 1.00 50.81 80 LYS A C 1
ATOM 626 O O . LYS A 1 80 ? 51.235 -20.009 -16.896 1.00 50.81 80 LYS A O 1
ATOM 631 N N . ASN A 1 81 ? 51.333 -17.794 -17.242 1.00 40.94 81 ASN A N 1
ATOM 632 C CA . ASN A 1 81 ? 51.767 -17.878 -18.633 1.00 40.94 81 ASN A CA 1
ATOM 633 C C . ASN A 1 81 ? 53.081 -17.110 -18.779 1.00 40.94 81 ASN A C 1
ATOM 635 O O . ASN A 1 81 ? 53.127 -15.886 -18.682 1.00 40.94 81 ASN A O 1
ATOM 639 N N . ASN A 1 82 ? 54.156 -17.882 -18.952 1.00 50.59 82 ASN A N 1
ATOM 640 C CA . ASN A 1 82 ? 55.499 -17.428 -19.286 1.00 50.59 82 ASN A CA 1
ATOM 641 C C . ASN A 1 82 ? 55.466 -16.456 -20.471 1.00 50.59 82 ASN A C 1
ATOM 643 O O . ASN A 1 82 ? 55.161 -16.865 -21.588 1.00 50.59 82 ASN A O 1
ATOM 647 N N . ASN A 1 83 ? 55.863 -15.206 -20.244 1.00 47.09 83 ASN A N 1
ATOM 648 C CA . ASN A 1 83 ? 56.336 -14.324 -21.303 1.00 47.09 83 ASN A CA 1
ATOM 649 C C . ASN A 1 83 ? 57.416 -13.393 -20.715 1.00 47.09 83 ASN A C 1
ATOM 651 O O . ASN A 1 83 ? 57.087 -12.580 -19.848 1.00 47.09 83 ASN A O 1
ATOM 655 N N . PRO A 1 84 ? 58.704 -13.508 -21.096 1.00 47.25 84 PRO A N 1
ATOM 656 C CA . PRO A 1 84 ? 59.752 -12.661 -20.551 1.00 47.25 84 PRO A CA 1
ATOM 657 C C . PRO A 1 84 ? 59.859 -11.396 -21.406 1.00 47.25 84 PRO A C 1
ATOM 659 O O . PRO A 1 84 ? 60.516 -11.382 -22.441 1.00 47.25 84 PRO A O 1
ATOM 662 N N . LEU A 1 85 ? 59.211 -10.319 -20.972 1.00 42.47 85 LEU A N 1
ATOM 663 C CA . LEU A 1 85 ? 59.502 -8.970 -21.457 1.00 42.47 85 LEU A CA 1
ATOM 664 C C . LEU A 1 85 ? 59.873 -8.117 -20.249 1.00 42.47 85 LEU A C 1
ATOM 666 O O . LEU A 1 85 ? 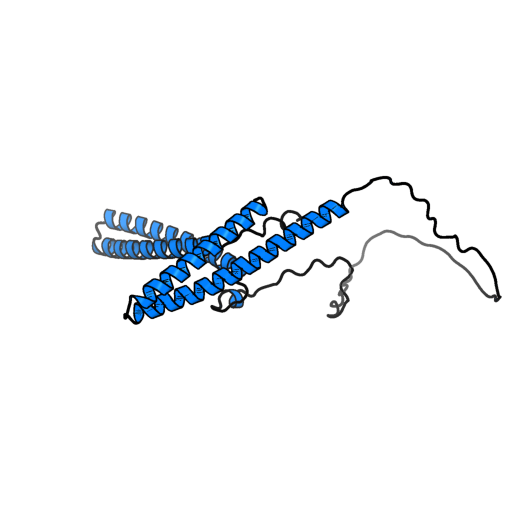59.049 -7.441 -19.640 1.00 42.47 85 LEU A O 1
ATOM 670 N N . THR A 1 86 ? 61.142 -8.217 -19.871 1.00 56.06 86 THR A N 1
ATOM 671 C CA . THR A 1 86 ? 61.796 -7.299 -18.941 1.00 56.06 86 THR A CA 1
ATOM 672 C C . THR A 1 86 ? 61.858 -5.901 -19.570 1.00 56.06 86 THR A C 1
ATOM 674 O O . THR A 1 86 ? 62.383 -5.785 -20.681 1.00 56.06 86 THR A O 1
ATOM 677 N N . PRO A 1 87 ? 61.391 -4.828 -18.907 1.00 57.25 87 PRO A N 1
ATOM 678 C CA . PRO A 1 87 ? 61.798 -3.478 -19.285 1.00 57.25 87 PRO A CA 1
ATOM 679 C C . PRO A 1 87 ? 63.310 -3.307 -19.017 1.00 57.25 87 PRO A C 1
ATOM 681 O O . PRO A 1 87 ? 63.827 -3.910 -18.071 1.00 57.25 87 PRO A O 1
ATOM 684 N N . PRO A 1 88 ? 64.048 -2.540 -19.842 1.00 58.31 88 PRO A N 1
ATOM 685 C CA . PRO A 1 88 ? 65.498 -2.445 -19.718 1.00 58.31 88 PRO A CA 1
ATOM 686 C C . PRO A 1 88 ? 65.905 -1.620 -18.479 1.00 58.31 88 PRO A C 1
ATOM 688 O O . PRO A 1 88 ? 65.256 -0.610 -18.185 1.00 58.31 88 PRO A O 1
ATOM 691 N N . PRO A 1 89 ? 66.987 -1.998 -17.770 1.00 55.56 89 PRO A N 1
ATOM 692 C CA . PRO A 1 89 ? 67.576 -1.190 -16.705 1.00 55.56 89 PRO A CA 1
ATOM 693 C C . PRO A 1 89 ? 68.191 0.083 -17.287 1.00 55.56 89 PRO A C 1
ATOM 695 O O . PRO A 1 89 ? 68.903 0.038 -18.291 1.00 55.56 89 PRO A O 1
ATOM 698 N N . LYS A 1 90 ? 67.922 1.228 -16.659 1.00 50.69 90 LYS A N 1
ATOM 699 C CA . LYS A 1 90 ? 68.509 2.512 -17.042 1.00 50.69 90 LYS A CA 1
ATOM 700 C C . LYS A 1 90 ? 69.668 2.826 -16.099 1.00 50.69 90 LYS A C 1
ATOM 702 O O . LYS A 1 90 ? 69.486 3.557 -15.132 1.00 50.69 90 LYS A O 1
ATOM 707 N N . ASP A 1 91 ? 70.843 2.286 -16.406 1.00 46.84 91 ASP A N 1
ATOM 708 C CA . ASP A 1 91 ? 72.091 2.670 -15.750 1.00 46.84 91 ASP A CA 1
ATOM 709 C C . ASP A 1 91 ? 72.874 3.654 -16.630 1.00 46.84 91 ASP A C 1
ATOM 711 O O . ASP A 1 91 ? 73.327 3.310 -17.719 1.00 46.84 91 ASP A O 1
ATOM 715 N N . GLY A 1 92 ? 73.087 4.865 -16.102 1.00 39.03 92 GLY A N 1
ATOM 716 C CA . GLY A 1 92 ? 74.428 5.449 -16.110 1.00 39.03 92 GLY A CA 1
ATOM 717 C C . GLY A 1 92 ? 74.734 6.685 -16.978 1.00 39.03 92 GLY A C 1
ATOM 718 O O . GLY A 1 92 ? 74.752 6.612 -18.201 1.00 39.03 92 GLY A O 1
ATOM 719 N N . TRP A 1 93 ? 75.161 7.741 -16.266 1.00 32.88 93 TRP A N 1
ATOM 720 C CA . TRP A 1 93 ? 76.355 8.588 -16.492 1.00 32.88 93 TRP A CA 1
ATOM 721 C C . TRP A 1 93 ? 76.206 10.102 -16.772 1.00 32.88 93 TRP A C 1
ATOM 723 O O . TRP A 1 93 ? 75.458 10.545 -17.637 1.00 32.88 93 TRP A O 1
ATOM 733 N N . ASN A 1 94 ? 77.070 10.830 -16.039 1.00 34.34 94 ASN A N 1
ATOM 734 C CA . ASN A 1 94 ? 77.469 12.251 -16.030 1.00 34.34 94 ASN A CA 1
ATOM 735 C C . ASN A 1 94 ? 76.524 13.240 -15.315 1.00 34.34 94 ASN A C 1
ATOM 737 O O . ASN A 1 94 ? 75.415 13.477 -15.766 1.00 34.34 94 ASN A O 1
ATOM 741 N N . GLY A 1 95 ? 76.869 13.898 -14.201 1.00 32.78 95 GLY A N 1
ATOM 742 C CA . GLY A 1 95 ? 78.170 14.197 -13.592 1.00 32.78 95 GLY A CA 1
ATOM 743 C C . GLY A 1 95 ? 78.545 15.659 -13.839 1.00 32.78 95 GLY A C 1
ATOM 744 O O . GLY A 1 95 ? 79.074 15.945 -14.901 1.00 32.78 95 GLY A O 1
ATOM 745 N N . TYR A 1 96 ? 78.276 16.550 -12.875 1.00 37.22 96 TYR A N 1
ATOM 746 C CA . TYR A 1 96 ? 78.988 17.819 -12.653 1.00 37.22 96 TYR A CA 1
ATOM 747 C C . TYR A 1 96 ? 78.778 18.290 -11.197 1.00 37.22 96 TYR A C 1
ATOM 749 O O . TYR A 1 96 ? 77.683 18.161 -10.656 1.00 37.22 96 TYR A O 1
ATOM 757 N N . MET A 1 97 ? 79.884 18.761 -10.606 1.00 36.31 97 MET A N 1
ATOM 758 C CA . MET A 1 97 ? 80.114 19.395 -9.291 1.00 36.31 97 MET A CA 1
ATOM 759 C C . MET A 1 97 ? 78.997 20.364 -8.838 1.00 36.31 97 MET A C 1
ATOM 761 O O . MET A 1 9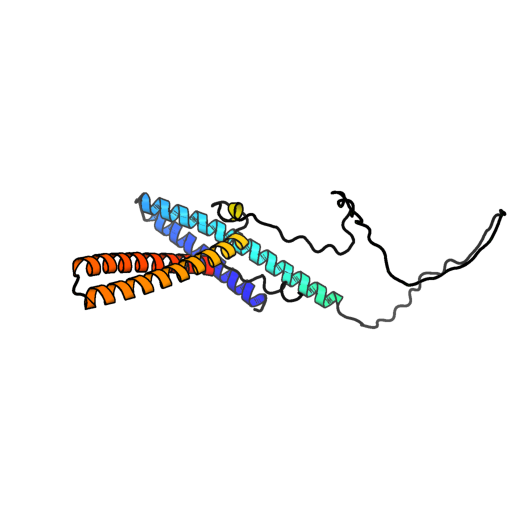7 ? 78.321 20.940 -9.681 1.00 36.31 97 MET A O 1
ATOM 765 N N . ASP A 1 98 ? 78.750 20.606 -7.546 1.00 34.16 98 ASP A N 1
ATOM 766 C CA . ASP A 1 98 ? 79.671 21.314 -6.641 1.00 34.16 98 ASP A CA 1
ATOM 767 C C . ASP A 1 98 ? 79.251 21.232 -5.152 1.00 34.16 98 ASP A C 1
ATOM 769 O O . ASP A 1 98 ? 78.165 20.771 -4.805 1.00 34.16 98 ASP A O 1
ATOM 773 N N . GLN A 1 99 ? 80.197 21.630 -4.311 1.00 35.19 99 GLN A N 1
ATOM 774 C CA . GLN A 1 99 ? 80.487 21.297 -2.921 1.00 35.19 99 GLN A CA 1
ATOM 775 C C . GLN A 1 99 ? 79.824 22.232 -1.873 1.00 35.19 99 GLN A C 1
ATOM 777 O O . GLN A 1 99 ? 79.130 23.178 -2.226 1.00 35.19 99 GLN A O 1
ATOM 782 N N . ASP A 1 100 ? 80.118 21.960 -0.587 1.00 35.00 100 ASP A N 1
ATOM 783 C CA . ASP A 1 100 ? 79.849 22.741 0.647 1.00 35.00 100 ASP A CA 1
ATOM 784 C C . ASP A 1 100 ? 78.435 22.610 1.283 1.00 35.00 100 ASP A C 1
ATOM 786 O O . ASP A 1 100 ? 77.426 22.661 0.599 1.00 35.00 100 ASP A O 1
ATOM 790 N N . GLN A 1 101 ? 78.210 22.450 2.600 1.00 35.75 101 GLN A N 1
ATOM 791 C CA . GLN A 1 101 ? 79.057 22.430 3.802 1.00 35.75 101 GLN A CA 1
ATOM 792 C C . GLN A 1 101 ? 78.180 22.085 5.041 1.00 35.75 101 GLN A C 1
ATOM 794 O O . GLN A 1 101 ? 77.115 22.673 5.188 1.00 35.75 101 GLN A O 1
ATOM 799 N N . GLY A 1 102 ? 78.656 21.209 5.949 1.00 33.44 102 GLY A N 1
ATOM 800 C CA . GLY A 1 102 ? 78.268 21.095 7.384 1.00 33.44 102 GLY A CA 1
ATOM 801 C C . GLY A 1 102 ? 76.863 20.545 7.727 1.00 33.44 102 GLY A C 1
ATOM 802 O O . GLY A 1 102 ? 75.894 20.821 7.046 1.00 33.44 102 GLY A O 1
ATOM 803 N N . GLY A 1 103 ? 76.605 19.760 8.779 1.00 32.41 103 GLY A N 1
ATOM 804 C CA . GLY A 1 103 ? 77.380 19.333 9.945 1.00 32.41 103 GLY A CA 1
ATOM 805 C C . GLY A 1 103 ? 76.456 19.245 11.183 1.00 32.41 103 GLY A C 1
ATOM 806 O O . GLY A 1 103 ? 75.842 20.250 11.504 1.00 32.41 103 GLY A O 1
ATOM 807 N N . TYR A 1 104 ? 76.443 18.082 11.871 1.00 32.41 104 TYR A N 1
ATOM 808 C CA . TYR A 1 104 ? 76.036 17.810 13.282 1.00 32.41 104 TYR A CA 1
ATOM 809 C C . TYR A 1 104 ? 74.570 18.109 13.692 1.00 32.41 104 TYR A C 1
ATOM 811 O O . TYR A 1 104 ? 73.976 19.065 13.231 1.00 32.41 104 TYR A O 1
ATOM 819 N N . GLY A 1 105 ? 73.863 17.398 14.575 1.00 34.66 105 GLY A N 1
ATOM 820 C CA . GLY A 1 105 ? 74.070 16.305 15.535 1.00 34.66 105 GLY A CA 1
ATOM 821 C C . GLY A 1 105 ? 72.700 16.102 16.234 1.00 34.66 105 GLY A C 1
ATOM 822 O O . GLY A 1 105 ? 71.917 17.040 16.321 1.00 34.66 105 GLY A O 1
ATOM 823 N N . ASP A 1 106 ? 72.246 14.868 16.424 1.00 33.75 106 ASP A N 1
ATOM 824 C CA . ASP A 1 106 ? 72.209 14.135 17.703 1.00 33.75 106 ASP A CA 1
ATOM 825 C C . ASP A 1 106 ? 70.972 14.372 18.614 1.00 33.75 106 ASP A C 1
ATOM 827 O O . ASP A 1 106 ? 70.662 15.485 19.015 1.00 33.75 106 ASP A O 1
ATOM 831 N N . SER A 1 107 ? 70.318 13.239 18.917 1.00 36.91 107 SER A N 1
ATOM 832 C CA . SER A 1 107 ? 69.638 12.804 20.154 1.00 36.91 107 SER A CA 1
ATOM 833 C C . SER A 1 107 ? 68.592 13.677 20.874 1.00 36.91 107 SER A C 1
ATOM 835 O O . SER A 1 107 ? 68.888 14.740 21.402 1.00 36.91 107 SER A O 1
ATOM 837 N N . GLN A 1 108 ? 67.387 13.125 21.085 1.00 35.38 108 GLN A N 1
ATOM 838 C CA . GLN A 1 108 ? 67.001 12.501 22.371 1.00 35.38 108 GLN A CA 1
ATOM 839 C C . GLN A 1 108 ? 65.536 12.029 22.364 1.00 35.38 108 GLN A C 1
ATOM 841 O O . GLN A 1 108 ? 64.649 12.682 21.821 1.00 35.38 108 GLN A O 1
ATOM 846 N N . GLY A 1 109 ? 65.298 10.861 22.969 1.00 35.66 109 GLY A N 1
ATOM 847 C CA . GLY A 1 109 ? 63.974 10.266 23.147 1.00 35.66 109 GLY A CA 1
ATOM 848 C C . GLY A 1 109 ? 63.164 10.842 24.312 1.00 35.66 109 GLY A C 1
ATOM 849 O O . GLY A 1 109 ? 63.547 11.822 24.940 1.00 35.66 109 GLY A O 1
ATOM 850 N N . GLY A 1 110 ? 62.058 10.167 24.634 1.00 31.42 110 GLY A N 1
ATOM 851 C CA . GLY A 1 110 ? 61.335 10.380 25.888 1.00 31.42 110 GLY A CA 1
ATOM 852 C C . GLY A 1 110 ? 59.834 10.141 25.782 1.00 31.42 110 GLY A C 1
ATOM 853 O O . GLY A 1 110 ? 59.084 11.011 25.356 1.00 31.42 110 GLY A O 1
ATOM 854 N N . TYR A 1 111 ? 59.395 8.964 26.224 1.00 33.19 111 TYR A N 1
ATOM 855 C CA . TYR A 1 111 ? 58.025 8.733 26.675 1.00 33.19 111 TYR A CA 1
ATOM 856 C C . TYR A 1 111 ? 57.784 9.489 27.990 1.00 33.19 111 TYR A C 1
ATO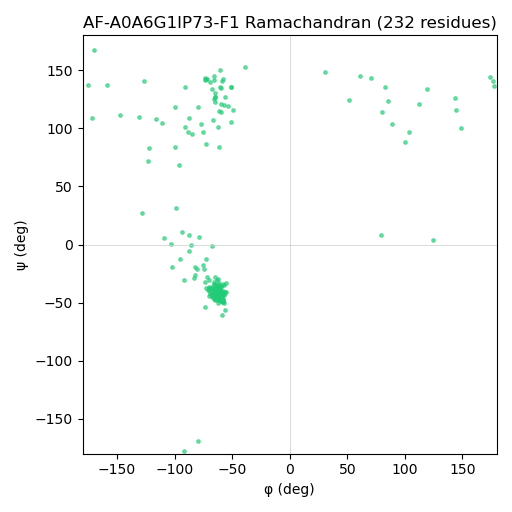M 858 O O . TYR A 1 111 ? 58.633 9.428 28.877 1.00 33.19 111 TYR A O 1
ATOM 866 N N . SER A 1 112 ? 56.601 10.096 28.132 1.00 37.78 112 SER A N 1
ATOM 867 C CA . SER A 1 112 ? 55.723 10.063 29.320 1.00 37.78 112 SER A CA 1
ATOM 868 C C . SER A 1 112 ? 54.997 11.398 29.535 1.00 37.78 112 SER A C 1
ATOM 870 O O . SER A 1 112 ? 55.617 12.424 29.777 1.00 37.78 112 SER A O 1
ATOM 872 N N . ASN A 1 113 ? 53.670 11.317 29.413 1.00 43.03 113 ASN A N 1
ATOM 873 C CA . ASN A 1 113 ? 52.611 11.857 30.268 1.00 43.03 113 ASN A CA 1
ATOM 874 C C . ASN A 1 113 ? 52.792 13.166 31.071 1.00 43.03 113 ASN A C 1
ATOM 876 O O . ASN A 1 113 ? 53.807 13.420 31.704 1.00 43.03 113 ASN A O 1
ATOM 880 N N . LEU A 1 114 ? 51.632 13.828 31.218 1.00 34.31 114 LEU A N 1
ATOM 881 C CA . LEU A 1 114 ? 51.267 14.981 32.059 1.00 34.31 114 LEU A CA 1
ATOM 882 C C . LEU A 1 114 ? 51.495 16.357 31.418 1.00 34.31 114 LEU A C 1
ATOM 884 O O . LEU A 1 114 ? 52.590 16.898 31.455 1.00 34.31 114 LEU A O 1
ATOM 888 N N . SER A 1 115 ? 50.411 16.992 30.967 1.00 33.59 115 SER A N 1
ATOM 889 C CA . SER A 1 115 ? 49.921 18.254 31.551 1.00 33.59 115 SER A CA 1
ATOM 890 C C . SER A 1 115 ? 48.754 18.802 30.724 1.0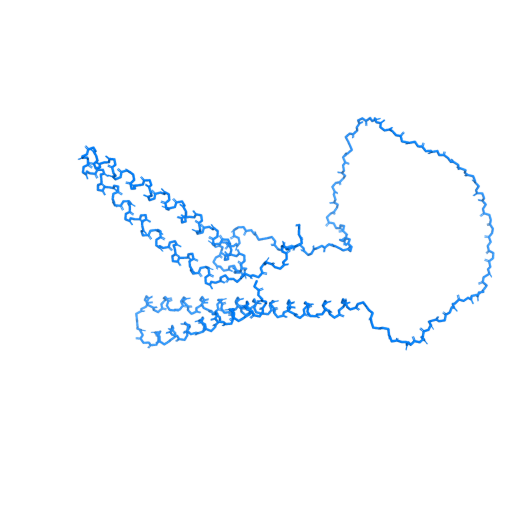0 33.59 115 SER A C 1
ATOM 892 O O . SER A 1 115 ? 48.707 18.639 29.508 1.00 33.59 115 SER A O 1
ATOM 894 N N . GLY A 1 116 ? 47.785 19.411 31.404 1.00 42.56 116 GLY A N 1
ATOM 895 C CA . GLY A 1 116 ? 46.570 19.955 30.813 1.00 42.56 116 GLY A CA 1
ATOM 896 C C . GLY A 1 116 ? 46.832 21.011 29.739 1.00 42.56 116 GLY A C 1
ATOM 897 O O . GLY A 1 116 ? 47.714 21.856 29.858 1.00 42.56 116 GLY A O 1
ATOM 898 N N . GLY A 1 117 ? 46.004 20.977 28.701 1.00 37.38 117 GLY A N 1
ATOM 899 C CA . GLY A 1 117 ? 46.000 21.970 27.640 1.00 37.38 117 GLY A CA 1
ATOM 900 C C . GLY A 1 117 ? 44.810 21.733 26.729 1.00 37.38 117 GLY A C 1
ATOM 901 O O . GLY A 1 117 ? 44.751 20.748 26.001 1.00 37.38 117 GLY A O 1
ATOM 902 N N . GLN A 1 118 ? 43.831 22.624 26.807 1.00 45.44 118 GLN A N 1
ATOM 903 C CA . GLN A 1 118 ? 42.701 22.726 25.894 1.00 45.44 118 GLN A CA 1
ATOM 904 C C . GLN A 1 118 ? 43.234 23.022 24.477 1.00 45.44 118 GLN A C 1
ATOM 906 O O . GLN A 1 118 ? 43.330 24.176 24.069 1.00 45.44 118 GLN A O 1
ATOM 911 N N . GLN A 1 119 ? 43.631 21.993 23.722 1.00 41.38 119 GLN A N 1
ATOM 912 C CA . GLN A 1 119 ? 44.048 22.157 22.330 1.00 41.38 119 GLN A CA 1
ATOM 913 C C . GLN A 1 119 ? 42.809 22.136 21.427 1.00 41.38 119 GLN A C 1
ATOM 915 O O . GLN A 1 119 ? 42.289 21.094 21.029 1.00 41.38 119 GLN A O 1
ATOM 920 N N . LEU A 1 120 ? 42.330 23.343 21.141 1.00 46.91 120 LEU A N 1
ATOM 921 C CA . LEU A 1 120 ? 41.393 23.674 20.076 1.00 46.91 120 LEU A CA 1
ATOM 922 C C . LEU A 1 120 ? 41.899 23.094 18.743 1.00 46.91 120 LEU A C 1
ATOM 924 O O . LEU A 1 120 ? 42.839 23.617 18.147 1.00 46.91 120 LEU A O 1
ATOM 928 N N . MET A 1 121 ? 41.273 22.017 18.268 1.00 55.47 121 MET A N 1
ATOM 929 C CA . MET A 1 121 ? 41.417 21.575 16.880 1.00 55.47 121 MET A CA 1
ATOM 930 C C . MET A 1 121 ? 40.789 22.647 15.971 1.00 55.47 121 MET A C 1
ATOM 932 O O . MET A 1 121 ? 39.620 22.989 16.180 1.00 55.47 121 MET A O 1
ATOM 936 N N . PRO A 1 122 ? 41.507 23.202 14.979 1.00 58.56 122 PRO A N 1
ATOM 937 C CA . PRO A 1 122 ? 40.915 24.165 14.063 1.00 58.56 122 PRO A CA 1
ATOM 938 C C . PRO A 1 122 ? 39.829 23.490 13.202 1.00 58.56 122 PRO A C 1
ATOM 940 O O . PRO A 1 122 ? 40.000 22.339 12.786 1.00 58.56 122 PRO A O 1
ATOM 943 N N . PRO A 1 123 ? 38.710 24.180 12.907 1.00 61.75 123 PRO A N 1
ATOM 944 C CA . PRO A 1 123 ? 37.666 23.665 12.030 1.00 61.75 123 PRO A CA 1
ATOM 945 C C . PRO A 1 123 ? 38.232 23.293 10.659 1.00 61.75 123 PRO A C 1
ATOM 947 O O . PRO A 1 123 ? 38.889 24.093 9.993 1.00 61.75 123 PRO A O 1
ATOM 950 N N . ARG A 1 124 ? 37.960 22.058 10.236 1.00 60.78 124 ARG A N 1
ATOM 951 C CA . ARG A 1 124 ? 38.341 21.511 8.931 1.00 60.78 124 ARG A CA 1
ATOM 952 C C . ARG A 1 124 ? 37.826 22.443 7.823 1.00 60.78 124 ARG A C 1
ATOM 954 O O . ARG A 1 124 ? 36.620 22.656 7.715 1.00 60.78 124 ARG A O 1
ATOM 961 N N . ALA A 1 125 ? 38.730 23.003 7.019 1.00 55.03 125 ALA A N 1
ATOM 962 C CA . ALA A 1 125 ? 38.368 23.885 5.911 1.00 55.03 125 ALA A CA 1
ATOM 963 C C . ALA A 1 125 ? 37.441 23.159 4.904 1.00 55.03 125 ALA A C 1
ATOM 965 O O . ALA A 1 125 ? 37.674 21.982 4.610 1.00 55.03 125 ALA A O 1
ATOM 966 N N . PRO A 1 126 ? 36.420 23.833 4.335 1.00 63.25 126 PRO A N 1
ATOM 967 C CA . PRO A 1 126 ? 35.375 23.210 3.508 1.00 63.25 126 PRO A CA 1
ATOM 968 C C . PRO A 1 126 ? 35.838 22.642 2.151 1.00 63.25 126 PRO A C 1
ATOM 970 O O . PRO A 1 126 ? 35.027 22.057 1.441 1.00 63.25 126 PRO A O 1
ATOM 973 N N . TYR A 1 127 ? 37.121 22.769 1.796 1.00 57.66 127 TYR A N 1
ATOM 974 C CA . TYR A 1 127 ? 37.674 22.361 0.495 1.00 57.66 127 TYR A CA 1
ATOM 975 C C . TYR A 1 127 ? 38.913 21.458 0.596 1.00 57.66 127 TYR A C 1
ATOM 977 O O . TYR A 1 127 ? 39.740 21.435 -0.311 1.00 57.66 127 TYR A O 1
ATOM 985 N N . ALA A 1 128 ? 39.072 20.694 1.682 1.00 66.00 128 ALA A N 1
ATOM 986 C CA . ALA A 1 128 ? 40.108 19.662 1.704 1.00 66.00 128 ALA A CA 1
ATOM 987 C C . ALA A 1 128 ? 39.780 18.572 0.653 1.00 66.00 128 ALA A C 1
ATOM 989 O O . ALA A 1 128 ? 38.692 17.988 0.727 1.00 66.00 128 ALA A O 1
ATOM 990 N N . PRO A 1 129 ? 40.670 18.286 -0.320 1.00 60.69 129 PRO A N 1
ATOM 991 C CA . PRO A 1 129 ? 40.446 17.230 -1.302 1.00 60.69 129 PRO A CA 1
ATOM 992 C C . PRO A 1 129 ? 40.303 15.883 -0.587 1.00 60.69 129 PRO A C 1
ATOM 994 O O . PRO A 1 129 ? 41.030 15.584 0.363 1.00 60.69 129 PRO A O 1
ATOM 997 N N . GLN A 1 130 ? 39.312 15.091 -1.001 1.00 58.66 130 GLN A N 1
ATOM 998 C CA . GLN A 1 130 ? 39.039 13.791 -0.392 1.00 58.66 130 GLN A CA 1
ATOM 999 C C . GLN A 1 130 ? 40.220 12.852 -0.657 1.00 58.66 130 GLN A C 1
ATOM 1001 O O . GLN A 1 130 ? 40.641 12.691 -1.801 1.00 58.66 130 GLN A O 1
ATOM 1006 N N . GLY A 1 131 ? 40.767 12.258 0.407 1.00 63.59 131 GLY A N 1
ATOM 1007 C CA . GLY A 1 131 ? 41.825 11.257 0.287 1.00 63.59 131 GLY A CA 1
ATOM 1008 C C . GLY A 1 131 ? 41.345 10.037 -0.516 1.00 63.59 131 GLY A C 1
ATOM 1009 O O . GLY A 1 131 ? 40.148 9.728 -0.493 1.00 63.59 131 GLY A O 1
ATOM 1010 N N . PRO A 1 132 ? 42.247 9.345 -1.231 1.00 51.50 132 PRO A N 1
ATOM 1011 C CA . PRO A 1 132 ? 41.898 8.166 -2.017 1.00 51.50 132 PRO A CA 1
ATOM 1012 C C . PRO A 1 132 ? 41.353 7.077 -1.079 1.00 51.50 132 PRO A C 1
ATOM 1014 O O . PRO A 1 132 ? 42.062 6.613 -0.191 1.00 51.50 132 PRO A O 1
ATOM 1017 N N . GLY A 1 133 ? 40.069 6.732 -1.234 1.00 60.16 133 GLY A N 1
ATOM 1018 C CA . GLY A 1 133 ? 39.338 5.813 -0.346 1.00 60.16 133 GLY A CA 1
ATOM 1019 C C . GLY A 1 133 ? 38.052 6.378 0.272 1.00 60.16 133 GLY A C 1
ATOM 1020 O O . GLY A 1 133 ? 37.414 5.701 1.076 1.00 60.16 133 GLY A O 1
ATOM 1021 N N . ALA A 1 134 ? 37.642 7.603 -0.074 1.00 57.38 134 ALA A N 1
ATOM 1022 C CA . ALA A 1 134 ? 36.355 8.129 0.368 1.00 57.38 134 ALA A CA 1
ATOM 1023 C C . ALA A 1 134 ? 35.189 7.348 -0.268 1.00 57.38 134 ALA A C 1
ATOM 1025 O O . ALA A 1 134 ? 34.908 7.483 -1.458 1.00 57.38 134 ALA A O 1
ATOM 1026 N N . GLN A 1 135 ? 34.521 6.534 0.552 1.00 58.75 135 GLN A N 1
ATOM 1027 C CA . GLN A 1 135 ? 33.270 5.855 0.215 1.00 58.75 135 GLN A CA 1
ATOM 1028 C C . GLN A 1 135 ? 32.254 6.873 -0.334 1.00 58.75 135 GLN A C 1
ATOM 1030 O O . GLN A 1 135 ? 32.126 7.965 0.242 1.00 58.75 135 GLN A O 1
ATOM 1035 N N . PRO A 1 136 ? 31.530 6.564 -1.426 1.00 56.31 136 PRO A N 1
ATOM 1036 C CA . PRO A 1 136 ? 30.534 7.474 -1.972 1.00 56.31 136 PRO A CA 1
ATOM 1037 C C . PRO A 1 136 ? 29.501 7.791 -0.884 1.00 56.31 136 PRO A C 1
ATOM 1039 O O . PRO A 1 136 ? 28.859 6.900 -0.329 1.00 56.31 136 PRO A O 1
ATOM 1042 N N . LYS A 1 137 ? 29.362 9.076 -0.531 1.00 57.78 137 LYS A N 1
ATOM 1043 C CA . LYS A 1 137 ? 28.380 9.513 0.469 1.00 57.78 137 LYS A CA 1
ATOM 1044 C C . LYS A 1 137 ? 26.986 9.120 -0.020 1.00 57.78 137 LYS A C 1
ATOM 1046 O O . LYS A 1 137 ? 26.522 9.663 -1.023 1.00 57.78 137 LYS A O 1
ATOM 1051 N N . ARG A 1 138 ? 26.332 8.200 0.701 1.00 59.22 138 ARG A N 1
ATOM 1052 C CA . ARG A 1 138 ? 24.937 7.816 0.452 1.00 59.22 138 ARG A CA 1
ATOM 1053 C C . ARG A 1 138 ? 24.074 9.094 0.395 1.00 59.22 138 ARG A C 1
ATOM 1055 O O . ARG A 1 138 ? 24.273 9.986 1.228 1.00 59.22 138 ARG A O 1
ATOM 1062 N N . PRO A 1 139 ? 23.158 9.235 -0.580 1.00 66.88 139 PRO A N 1
ATOM 1063 C CA . PRO A 1 139 ? 22.301 10.412 -0.665 1.00 66.88 139 PRO A CA 1
ATOM 1064 C C . PRO A 1 139 ? 21.456 10.569 0.607 1.00 66.88 139 PRO A C 1
ATOM 1066 O O . PRO A 1 139 ? 20.670 9.690 0.955 1.00 66.88 139 PRO A O 1
ATOM 1069 N N . ASN A 1 140 ? 21.600 11.699 1.301 1.00 72.69 140 ASN A N 1
ATOM 1070 C CA . ASN A 1 140 ? 20.785 12.020 2.472 1.00 72.69 140 ASN A CA 1
ATOM 1071 C C . ASN A 1 140 ? 19.502 12.731 2.025 1.00 72.69 140 ASN A C 1
ATOM 1073 O O . ASN A 1 140 ? 19.545 13.893 1.622 1.00 72.69 140 ASN A O 1
ATOM 1077 N N . TYR A 1 141 ? 18.358 12.052 2.113 1.00 76.88 141 TYR A N 1
ATOM 1078 C CA . TYR A 1 141 ? 17.050 12.631 1.794 1.00 76.88 141 TYR A CA 1
ATOM 1079 C C . TYR A 1 141 ? 16.391 13.242 3.036 1.00 76.88 141 TYR A C 1
ATOM 1081 O O . TYR A 1 141 ? 16.352 12.619 4.098 1.00 76.88 141 TYR A O 1
ATOM 1089 N N . SER A 1 142 ? 15.812 14.441 2.912 1.00 81.19 142 SER A N 1
ATOM 1090 C CA . SER A 1 142 ? 14.995 15.016 3.986 1.00 81.19 142 SER A CA 1
ATOM 1091 C C . SER A 1 142 ? 13.640 14.311 4.073 1.00 81.19 142 SER A C 1
ATOM 1093 O O . SER A 1 142 ? 13.017 14.001 3.056 1.00 81.19 142 SER A O 1
ATOM 1095 N N . LYS A 1 143 ? 13.111 14.126 5.291 1.00 76.56 143 LYS A N 1
ATOM 1096 C CA . LYS A 1 143 ? 11.769 13.550 5.505 1.00 76.56 143 LYS A CA 1
ATOM 1097 C C . LYS A 1 143 ? 10.683 14.332 4.757 1.00 76.56 143 LYS A C 1
ATOM 1099 O O . LYS A 1 143 ? 9.727 13.732 4.277 1.00 76.56 143 LYS A O 1
ATOM 1104 N N . LEU A 1 144 ? 10.842 15.651 4.625 1.00 82.75 144 LEU A N 1
ATOM 1105 C CA . LEU A 1 144 ? 9.916 16.491 3.860 1.00 82.75 144 LEU A CA 1
ATOM 1106 C C . LEU A 1 144 ? 9.957 16.168 2.361 1.00 82.75 144 LEU A C 1
ATOM 1108 O O . LEU A 1 144 ? 8.908 16.115 1.723 1.00 82.75 144 LEU A O 1
ATOM 1112 N N . ASP A 1 145 ? 11.136 15.876 1.813 1.00 78.69 145 ASP A N 1
ATOM 1113 C CA . ASP A 1 145 ? 11.310 15.552 0.394 1.00 78.69 145 ASP A CA 1
ATOM 1114 C C . ASP A 1 145 ? 10.711 14.200 0.019 1.00 78.69 145 ASP A C 1
ATOM 1116 O O . ASP A 1 145 ? 10.217 14.033 -1.094 1.00 78.69 145 ASP A O 1
ATOM 1120 N N . LEU A 1 146 ? 10.698 13.254 0.957 1.00 83.12 146 LEU A N 1
ATOM 1121 C CA . LEU A 1 146 ? 10.105 11.932 0.760 1.00 83.12 146 LEU A CA 1
ATOM 1122 C C . LEU A 1 146 ? 8.579 11.923 0.937 1.00 83.12 146 LEU A C 1
ATOM 1124 O O . LEU A 1 146 ? 7.910 11.026 0.432 1.00 83.12 146 LEU A O 1
ATOM 1128 N N . ILE A 1 147 ? 8.013 12.907 1.642 1.00 82.56 147 ILE A N 1
ATOM 1129 C CA . ILE A 1 147 ? 6.558 13.028 1.832 1.00 82.56 147 ILE A CA 1
ATOM 1130 C C . ILE A 1 147 ? 5.889 13.716 0.631 1.00 82.56 147 ILE A C 1
ATOM 1132 O O . ILE A 1 147 ? 4.708 13.474 0.367 1.00 82.56 147 ILE A O 1
ATOM 1136 N N . ARG A 1 148 ? 6.620 14.556 -0.117 1.00 82.44 148 ARG A N 1
ATOM 1137 C CA . ARG A 1 148 ? 6.084 15.253 -1.296 1.00 82.44 148 ARG A CA 1
ATOM 1138 C C . ARG A 1 148 ? 5.586 14.265 -2.346 1.00 82.44 148 ARG A C 1
ATOM 1140 O O . ARG A 1 148 ? 6.281 13.312 -2.680 1.00 82.44 148 ARG A O 1
ATOM 1147 N N . TYR A 1 149 ? 4.398 14.539 -2.893 1.00 75.06 149 TYR A N 1
ATOM 1148 C CA . TYR A 1 149 ? 3.737 13.680 -3.878 1.00 75.06 149 TYR A CA 1
ATOM 1149 C C . TYR A 1 149 ? 4.616 13.393 -5.104 1.00 75.06 149 TYR A C 1
ATOM 1151 O O . TYR A 1 149 ? 4.695 12.237 -5.508 1.00 75.06 149 TYR A O 1
ATOM 1159 N N . ASP A 1 150 ? 5.345 14.392 -5.599 1.00 73.81 150 ASP A N 1
ATOM 1160 C CA . ASP A 1 150 ? 6.167 14.301 -6.814 1.00 73.81 150 ASP A CA 1
ATOM 1161 C C . ASP A 1 150 ? 7.659 14.052 -6.540 1.00 73.81 150 ASP A C 1
ATOM 1163 O O . ASP A 1 150 ? 8.522 14.532 -7.271 1.00 73.81 150 ASP A O 1
ATOM 1167 N N . THR A 1 151 ? 7.999 13.340 -5.461 1.00 77.94 151 THR A N 1
ATOM 1168 C CA . THR A 1 151 ? 9.409 13.020 -5.200 1.00 77.94 151 THR A CA 1
ATOM 1169 C C . THR A 1 151 ? 9.978 12.100 -6.291 1.00 77.94 151 THR A C 1
ATOM 1171 O O . THR A 1 151 ? 9.371 11.066 -6.581 1.00 77.94 151 THR A O 1
ATOM 1174 N N . PRO A 1 152 ? 11.149 12.421 -6.874 1.00 77.50 152 PRO A N 1
ATOM 1175 C CA . PRO A 1 152 ? 11.804 11.546 -7.848 1.00 77.50 152 PRO A CA 1
ATOM 1176 C C . PRO A 1 152 ? 12.420 10.303 -7.182 1.00 77.50 152 PRO A C 1
ATOM 1178 O O . PRO A 1 152 ? 12.789 9.345 -7.853 1.00 77.50 152 PRO A O 1
ATOM 1181 N N . HIS A 1 153 ? 12.530 10.287 -5.849 1.00 80.44 153 HIS A N 1
ATOM 1182 C CA . HIS A 1 153 ? 13.162 9.212 -5.084 1.00 80.44 153 HIS A CA 1
ATOM 1183 C C . HIS A 1 153 ? 12.123 8.216 -4.559 1.00 80.44 153 HIS A C 1
ATOM 1185 O O . HIS A 1 153 ? 11.876 8.122 -3.353 1.00 80.44 153 HIS A O 1
ATOM 1191 N N . LEU A 1 154 ? 11.502 7.463 -5.475 1.00 83.38 154 LEU A N 1
ATOM 1192 C CA . LEU A 1 154 ? 10.411 6.551 -5.120 1.00 83.38 154 LEU A CA 1
ATOM 1193 C C . LEU A 1 154 ? 10.866 5.426 -4.172 1.00 83.38 154 LEU A C 1
ATOM 1195 O O . LEU A 1 154 ? 10.146 5.114 -3.232 1.00 83.38 154 LEU A O 1
ATOM 1199 N N . GLY A 1 155 ? 12.079 4.886 -4.338 1.00 85.62 155 GLY A N 1
ATOM 1200 C CA . GLY A 1 155 ? 12.621 3.829 -3.465 1.00 85.62 155 GLY A CA 1
ATOM 1201 C C . GLY A 1 155 ? 12.706 4.229 -1.981 1.00 85.62 155 GLY A C 1
ATOM 1202 O O . GLY A 1 155 ? 12.010 3.629 -1.159 1.00 85.62 155 GLY A O 1
ATOM 1203 N N . PRO A 1 156 ? 13.477 5.277 -1.629 1.00 86.38 156 PRO A N 1
ATOM 1204 C CA . PRO A 1 156 ? 13.559 5.783 -0.255 1.00 86.38 156 PRO A CA 1
ATOM 1205 C C . PRO A 1 156 ? 12.199 6.209 0.314 1.00 86.38 156 PRO A C 1
ATOM 1207 O O . PRO A 1 156 ? 11.915 6.025 1.499 1.00 86.38 156 PRO A O 1
ATOM 1210 N N . ARG A 1 157 ? 11.309 6.742 -0.535 1.00 87.06 157 ARG A N 1
ATOM 1211 C CA . ARG A 1 157 ? 9.936 7.048 -0.131 1.00 87.06 157 ARG A CA 1
ATOM 1212 C C . ARG A 1 157 ? 9.145 5.792 0.222 1.00 87.06 157 ARG A C 1
ATOM 1214 O O . ARG A 1 157 ? 8.448 5.816 1.231 1.00 87.06 157 ARG A O 1
ATOM 1221 N N . ILE A 1 158 ? 9.217 4.728 -0.581 1.00 89.94 158 ILE A N 1
ATOM 1222 C CA . ILE A 1 158 ? 8.507 3.468 -0.313 1.00 89.94 158 ILE A CA 1
ATOM 1223 C C . ILE A 1 158 ? 8.927 2.922 1.056 1.00 89.94 158 ILE A C 1
ATOM 1225 O O . ILE A 1 158 ? 8.058 2.636 1.873 1.00 89.94 158 ILE A O 1
ATOM 1229 N N . GLN A 1 159 ? 10.229 2.876 1.353 1.00 90.25 159 GLN A N 1
ATOM 1230 C CA . GLN A 1 159 ? 10.746 2.436 2.658 1.00 90.25 159 GLN A CA 1
ATOM 1231 C C . GLN A 1 159 ? 10.229 3.303 3.819 1.00 90.25 159 GLN A C 1
ATOM 1233 O O . GLN A 1 159 ? 9.743 2.795 4.835 1.00 90.25 159 GLN A O 1
ATOM 1238 N N . LEU A 1 160 ? 10.265 4.631 3.660 1.00 89.88 160 LEU A N 1
ATOM 1239 C CA . LEU A 1 160 ? 9.713 5.548 4.657 1.00 89.88 160 LEU A CA 1
ATOM 1240 C C . LEU A 1 160 ? 8.207 5.323 4.864 1.00 89.88 160 LEU A C 1
ATOM 1242 O O . LEU A 1 160 ? 7.720 5.378 5.991 1.00 89.88 160 LEU A O 1
ATOM 1246 N N . MET A 1 161 ? 7.450 5.103 3.790 1.00 92.06 161 MET A N 1
ATOM 1247 C CA . MET A 1 161 ? 6.008 4.879 3.874 1.00 92.06 161 MET A CA 1
ATOM 1248 C C . MET A 1 161 ? 5.675 3.529 4.509 1.00 92.06 161 MET A C 1
ATOM 1250 O O . MET A 1 161 ? 4.760 3.486 5.328 1.00 92.06 161 MET A O 1
ATOM 1254 N N . LEU A 1 162 ? 6.426 2.467 4.204 1.00 93.81 162 LEU A N 1
ATOM 1255 C CA . LEU A 1 162 ? 6.284 1.156 4.843 1.00 93.81 162 LEU A CA 1
ATOM 1256 C C . LEU A 1 162 ? 6.422 1.268 6.362 1.00 93.81 162 LEU A C 1
ATOM 1258 O O . LEU A 1 162 ? 5.462 0.991 7.079 1.00 93.81 162 LEU A O 1
ATOM 1262 N N . SER A 1 163 ? 7.546 1.811 6.839 1.00 93.31 163 SER A N 1
ATOM 1263 C CA . SER A 1 163 ? 7.790 1.984 8.280 1.00 93.31 163 SER A CA 1
ATOM 1264 C C . SER A 1 163 ? 6.722 2.849 8.965 1.00 93.31 163 SER A C 1
ATOM 1266 O O . SER A 1 163 ? 6.248 2.531 10.058 1.00 93.31 163 SER A O 1
ATOM 1268 N N . GLN A 1 164 ? 6.271 3.930 8.318 1.00 94.38 164 GLN A N 1
ATOM 1269 C CA . GLN A 1 164 ? 5.197 4.771 8.853 1.00 94.38 164 GLN A CA 1
ATOM 1270 C C . GLN A 1 164 ? 3.850 4.047 8.921 1.00 94.38 164 GLN A C 1
ATOM 1272 O O . GLN A 1 164 ? 3.104 4.238 9.884 1.00 94.38 164 GLN A O 1
ATOM 1277 N N . LEU A 1 165 ? 3.501 3.268 7.897 1.00 96.31 165 LEU A N 1
ATOM 1278 C CA . LEU A 1 165 ? 2.239 2.534 7.842 1.00 96.31 165 LEU A CA 1
ATOM 1279 C C . LEU A 1 165 ? 2.230 1.372 8.834 1.00 96.31 165 LEU A C 1
ATOM 1281 O O . LEU A 1 165 ? 1.218 1.179 9.504 1.00 96.31 165 LEU A O 1
ATOM 1285 N N . GLU A 1 166 ? 3.344 0.659 8.989 1.00 95.25 166 GLU A N 1
ATOM 1286 C CA . GLU A 1 166 ? 3.526 -0.382 10.005 1.00 95.25 166 GLU A CA 1
ATOM 1287 C C . GLU A 1 166 ? 3.367 0.178 11.416 1.00 95.25 166 GLU A C 1
ATOM 1289 O O . GLU A 1 166 ? 2.593 -0.358 12.213 1.00 95.25 166 GLU A O 1
ATOM 1294 N N . PHE A 1 167 ? 4.036 1.299 11.706 1.00 97.75 167 PHE A N 1
ATOM 1295 C CA . PHE A 1 167 ? 3.912 1.981 12.990 1.00 97.75 167 PHE A CA 1
ATOM 1296 C C . PHE A 1 167 ? 2.474 2.446 13.253 1.00 97.75 167 PHE A C 1
ATOM 1298 O O . PHE A 1 167 ? 1.916 2.192 14.317 1.00 97.75 167 PHE A O 1
ATOM 1305 N N . LYS A 1 168 ? 1.819 3.082 12.273 1.00 97.69 168 LYS A N 1
ATOM 1306 C CA . LYS A 1 168 ? 0.411 3.490 12.419 1.00 97.69 168 LYS A CA 1
ATOM 1307 C C . LYS A 1 168 ? -0.509 2.288 12.619 1.00 97.69 168 LYS A C 1
ATOM 1309 O O . LYS A 1 168 ? -1.416 2.350 13.442 1.00 97.69 168 LYS A O 1
ATOM 1314 N N . LEU A 1 169 ? -0.282 1.192 11.895 1.00 97.94 169 LEU A N 1
ATOM 1315 C CA . LEU A 1 169 ? -1.073 -0.029 12.013 1.00 97.94 169 LEU A CA 1
ATOM 1316 C C . LEU A 1 169 ? -0.902 -0.686 13.387 1.00 97.94 169 LEU A C 1
ATOM 1318 O O . LEU A 1 169 ? -1.880 -1.199 13.929 1.00 97.94 169 LEU A O 1
ATOM 1322 N N . SER A 1 170 ? 0.307 -0.692 13.953 1.00 97.69 170 SER A N 1
ATOM 1323 C CA . SER A 1 170 ? 0.549 -1.252 15.286 1.00 97.69 170 SER A CA 1
ATOM 1324 C C . SER A 1 170 ? -0.122 -0.415 16.377 1.00 97.69 170 SER A C 1
ATOM 1326 O O . SER A 1 170 ? -0.829 -0.977 17.214 1.00 97.69 170 SER A O 1
ATOM 1328 N N . VAL A 1 171 ? -0.002 0.915 16.311 1.00 98.44 171 VAL A N 1
ATOM 1329 C CA . VAL A 1 171 ? -0.674 1.840 17.236 1.00 98.44 171 VAL A CA 1
ATOM 1330 C C . VAL A 1 171 ? -2.194 1.715 17.133 1.00 98.44 171 VAL A C 1
ATOM 1332 O O . VAL A 1 171 ? -2.869 1.604 18.153 1.00 98.44 171 VAL A O 1
ATOM 1335 N N . GLU A 1 172 ? -2.752 1.661 15.922 1.00 98.19 172 GLU A N 1
ATOM 1336 C CA . GLU A 1 172 ? -4.202 1.542 15.730 1.00 98.19 172 GLU A CA 1
ATOM 1337 C C . GLU A 1 172 ? -4.741 0.188 16.231 1.00 98.19 172 GLU A C 1
ATOM 1339 O O . GLU A 1 172 ? -5.822 0.132 16.814 1.00 98.19 172 GLU A O 1
ATOM 1344 N N . LYS A 1 173 ? -3.981 -0.909 16.083 1.00 98.06 173 LYS A N 1
ATOM 1345 C CA . LYS A 1 173 ? -4.337 -2.206 16.689 1.00 98.06 173 LYS A CA 1
ATOM 1346 C C . LYS A 1 173 ? -4.391 -2.114 18.214 1.00 98.06 173 LYS A C 1
ATOM 1348 O O . LYS A 1 173 ? -5.386 -2.528 18.799 1.00 98.06 173 LYS A O 1
ATOM 1353 N N . GLN A 1 174 ? -3.374 -1.521 18.845 1.00 97.81 174 GLN A N 1
ATOM 1354 C CA . GLN A 1 174 ? -3.367 -1.319 20.299 1.00 97.81 174 GLN A CA 1
ATOM 1355 C C . GLN A 1 174 ? -4.527 -0.423 20.755 1.00 97.81 174 GLN A C 1
ATOM 1357 O O . GLN A 1 174 ? -5.156 -0.691 21.778 1.00 97.81 174 GLN A O 1
ATOM 1362 N N . TYR A 1 175 ? -4.850 0.613 19.977 1.00 98.00 175 TYR A N 1
ATOM 1363 C CA . TYR A 1 175 ? -5.988 1.491 20.236 1.00 98.00 175 TYR A CA 1
ATOM 1364 C C . TYR A 1 175 ? -7.317 0.726 20.196 1.00 98.00 175 TYR A C 1
ATOM 1366 O O . TYR A 1 175 ? -8.114 0.822 21.134 1.00 98.00 175 TYR A O 1
ATOM 1374 N N . LYS A 1 176 ? -7.527 -0.106 19.167 1.00 98.00 176 LYS A N 1
ATOM 1375 C CA . LYS A 1 176 ? -8.688 -0.998 19.073 1.00 98.00 176 LYS A CA 1
ATOM 1376 C C . LYS A 1 176 ? -8.766 -1.952 20.266 1.00 98.00 176 LYS A C 1
ATOM 1378 O O . LYS A 1 176 ? -9.838 -2.079 20.854 1.00 98.00 176 LYS A O 1
ATOM 1383 N N . ASP A 1 177 ? -7.660 -2.591 20.641 1.00 98.12 177 ASP A N 1
ATOM 1384 C CA . ASP A 1 177 ? -7.617 -3.519 21.779 1.00 98.12 177 ASP A CA 1
ATOM 1385 C C . ASP A 1 177 ? -7.995 -2.812 23.093 1.00 98.12 177 ASP A C 1
ATOM 1387 O O . ASP A 1 177 ? -8.700 -3.373 23.936 1.00 98.12 177 ASP A O 1
ATOM 1391 N N . GLY A 1 178 ? -7.579 -1.551 23.259 1.00 97.75 178 GLY A N 1
ATOM 1392 C CA . GLY A 1 178 ? -8.011 -0.688 24.358 1.00 97.75 178 GLY A CA 1
ATOM 1393 C C . GLY A 1 178 ? -9.521 -0.437 24.352 1.00 97.75 178 GLY A C 1
ATOM 1394 O O . GLY A 1 178 ? -10.177 -0.616 25.378 1.00 97.75 178 GLY A O 1
ATOM 1395 N N . ILE A 1 179 ? -10.097 -0.101 23.194 1.00 97.50 179 ILE A N 1
ATOM 1396 C CA . ILE A 1 179 ? -11.550 0.084 23.045 1.00 97.50 179 ILE A CA 1
ATOM 1397 C C . ILE A 1 179 ? -12.306 -1.210 23.370 1.00 97.50 179 ILE A C 1
ATOM 1399 O O . ILE A 1 179 ? -13.323 -1.168 24.056 1.00 97.50 179 ILE A O 1
ATOM 1403 N N . GLU A 1 180 ? -11.816 -2.371 22.931 1.00 96.94 180 GLU A N 1
ATOM 1404 C CA . GLU A 1 180 ? -12.461 -3.656 23.225 1.00 96.94 180 GLU A CA 1
ATOM 1405 C C . GLU A 1 180 ? -12.511 -3.954 24.729 1.00 96.94 180 GLU A C 1
ATOM 1407 O O . GLU A 1 180 ? -13.506 -4.499 25.212 1.00 96.94 180 GLU A O 1
ATOM 1412 N N . LYS A 1 181 ? -11.488 -3.548 25.492 1.00 97.50 181 LYS A N 1
ATOM 1413 C CA . LYS A 1 181 ? -11.522 -3.616 26.962 1.00 97.50 181 LYS A CA 1
ATOM 1414 C C . LYS A 1 181 ? -12.565 -2.660 27.544 1.00 97.50 181 LYS A C 1
ATOM 1416 O O . LYS A 1 181 ? -13.320 -3.078 28.417 1.00 97.50 181 LYS A O 1
ATOM 1421 N N . MET A 1 182 ? -12.669 -1.433 27.028 1.00 94.81 182 MET A N 1
ATOM 1422 C CA . MET A 1 182 ? -13.685 -0.463 27.471 1.00 94.81 182 MET A CA 1
ATOM 1423 C C . MET A 1 182 ? -15.111 -0.966 27.227 1.00 94.81 182 MET A C 1
ATOM 1425 O O . MET A 1 182 ? -15.947 -0.892 28.121 1.00 94.81 182 MET A O 1
ATOM 1429 N N . VAL A 1 183 ? -15.382 -1.551 26.056 1.00 97.06 183 VAL A N 1
ATOM 1430 C CA . VAL A 1 183 ? -16.687 -2.1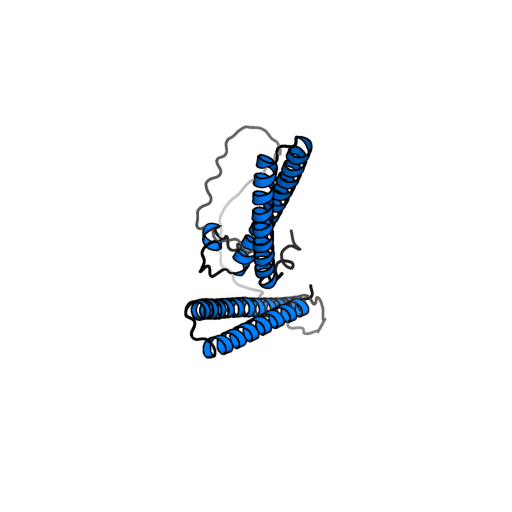61 25.745 1.00 97.06 183 VAL A CA 1
ATOM 1431 C C . VAL A 1 183 ? -17.044 -3.242 26.772 1.00 97.06 183 VAL A C 1
ATOM 1433 O O . VAL A 1 183 ? -18.182 -3.290 27.238 1.00 97.06 183 VAL A O 1
ATOM 1436 N N . ARG A 1 184 ? -16.080 -4.094 27.158 1.00 95.69 184 ARG A N 1
ATOM 1437 C CA . ARG A 1 184 ? -16.293 -5.136 28.179 1.00 95.69 184 ARG A CA 1
ATOM 1438 C C . ARG A 1 184 ? -16.563 -4.547 29.563 1.00 95.69 184 ARG A C 1
ATOM 1440 O O . ARG A 1 184 ? -17.443 -5.056 30.248 1.00 95.69 184 ARG A O 1
ATOM 1447 N N . LEU A 1 185 ? -15.851 -3.490 29.959 1.00 97.06 185 LEU A N 1
ATOM 1448 C CA . LEU A 1 185 ? -16.082 -2.807 31.238 1.00 97.06 185 LEU A CA 1
ATOM 1449 C C . LEU A 1 185 ? -17.493 -2.211 31.299 1.00 97.06 185 LEU A C 1
ATOM 1451 O O . LEU A 1 185 ? -18.249 -2.540 32.208 1.00 97.06 185 LEU A O 1
ATOM 1455 N N . TYR A 1 186 ? -17.908 -1.459 30.275 1.00 96.75 186 TYR A N 1
ATOM 1456 C CA . TYR A 1 186 ? -19.265 -0.903 30.214 1.00 96.75 186 TYR A CA 1
ATOM 1457 C C . TYR A 1 186 ? -20.352 -1.980 30.156 1.00 96.75 186 TYR A C 1
ATOM 1459 O O . TYR A 1 186 ? -21.449 -1.796 30.679 1.00 96.75 186 TYR A O 1
ATOM 1467 N N . GLN A 1 187 ? -20.054 -3.136 29.557 1.00 95.19 187 GLN A N 1
ATOM 1468 C CA . GLN A 1 187 ? -20.953 -4.285 29.592 1.00 95.19 187 GLN A CA 1
ATOM 1469 C C . GLN A 1 187 ? -21.116 -4.859 31.008 1.00 95.19 187 GLN A C 1
ATOM 1471 O O . GLN A 1 187 ? -22.230 -5.246 31.356 1.00 95.19 187 GLN A O 1
ATOM 1476 N N . MET A 1 188 ? -20.045 -4.921 31.805 1.00 95.38 188 MET A N 1
ATOM 1477 C CA . MET A 1 188 ? -20.097 -5.384 33.199 1.00 95.38 188 MET A CA 1
ATOM 1478 C C . MET A 1 188 ? -20.816 -4.382 34.112 1.00 95.38 188 MET A C 1
ATOM 1480 O O . MET A 1 188 ? -21.568 -4.795 34.988 1.00 95.38 188 MET A O 1
ATOM 1484 N N . GLU A 1 189 ? -20.627 -3.082 33.881 1.00 94.75 189 GLU A N 1
ATOM 1485 C CA . GLU A 1 189 ? -21.288 -1.999 34.629 1.00 94.75 189 GLU A CA 1
ATOM 1486 C C . GLU A 1 189 ? -22.765 -1.809 34.242 1.00 94.75 189 GLU A C 1
ATOM 1488 O O . GLU A 1 189 ? -23.533 -1.195 34.981 1.00 94.75 189 GLU A O 1
ATOM 1493 N N . GLY A 1 190 ? -23.184 -2.332 33.085 1.00 95.00 190 GLY A N 1
ATOM 1494 C CA . GLY A 1 190 ? -24.551 -2.196 32.576 1.00 95.00 190 GLY A CA 1
ATOM 1495 C C . GLY A 1 190 ? -24.853 -0.846 31.912 1.00 95.00 190 GLY A C 1
ATOM 1496 O O . GLY A 1 190 ? -26.009 -0.597 31.554 1.00 95.00 190 GLY A O 1
ATOM 1497 N N . ASP A 1 191 ? -23.847 0.007 31.692 1.00 94.94 191 ASP A N 1
ATOM 1498 C CA . ASP A 1 191 ? -24.006 1.283 30.990 1.00 94.94 191 ASP A CA 1
ATOM 1499 C C . ASP A 1 191 ? -24.144 1.064 29.476 1.00 94.94 191 ASP A C 1
ATOM 1501 O O . ASP A 1 191 ? -23.178 0.943 28.714 1.00 94.94 191 ASP A O 1
ATOM 1505 N N . ARG A 1 192 ? -25.398 1.040 29.019 1.00 94.75 192 ARG A N 1
ATOM 1506 C CA . ARG A 1 192 ? -25.743 0.834 27.607 1.00 94.75 192 ARG A CA 1
ATOM 1507 C C . ARG A 1 192 ? -25.276 1.970 26.699 1.00 94.75 192 ARG A C 1
ATOM 1509 O O . ARG A 1 192 ? -24.970 1.708 25.534 1.00 94.75 192 ARG A O 1
ATOM 1516 N N . LYS A 1 193 ? -25.239 3.211 27.193 1.00 95.81 193 LYS A N 1
ATOM 1517 C CA . LYS A 1 193 ? -24.884 4.370 26.369 1.00 95.81 193 LYS A CA 1
ATOM 1518 C C . LYS A 1 193 ? -23.386 4.359 26.090 1.00 95.81 193 LYS A C 1
ATOM 1520 O O . LYS A 1 193 ? -22.990 4.311 24.929 1.00 95.81 193 LYS A O 1
ATOM 1525 N N . SER A 1 194 ? -22.576 4.274 27.144 1.00 96.50 194 SER A N 1
ATOM 1526 C CA . SER A 1 194 ? -21.115 4.232 27.016 1.00 96.50 194 SER A CA 1
ATOM 1527 C C . SER A 1 194 ? -20.638 3.007 26.235 1.00 96.50 194 SER A C 1
ATOM 1529 O O . SER A 1 194 ? -19.714 3.106 25.424 1.00 96.50 194 SER A O 1
ATOM 1531 N N . LYS A 1 195 ? -21.314 1.859 26.395 1.00 96.44 195 LYS A N 1
ATOM 1532 C CA . LYS A 1 195 ? -21.061 0.670 25.574 1.00 96.44 195 LYS A CA 1
ATOM 1533 C C . LYS A 1 195 ? -21.256 0.950 24.081 1.00 96.44 195 LYS A C 1
ATOM 1535 O O . LYS A 1 195 ? -20.377 0.620 23.289 1.00 96.44 195 LYS A O 1
ATOM 1540 N N . THR A 1 196 ? -22.382 1.553 23.703 1.00 96.88 196 THR A N 1
ATOM 1541 C CA . THR A 1 196 ? -22.702 1.842 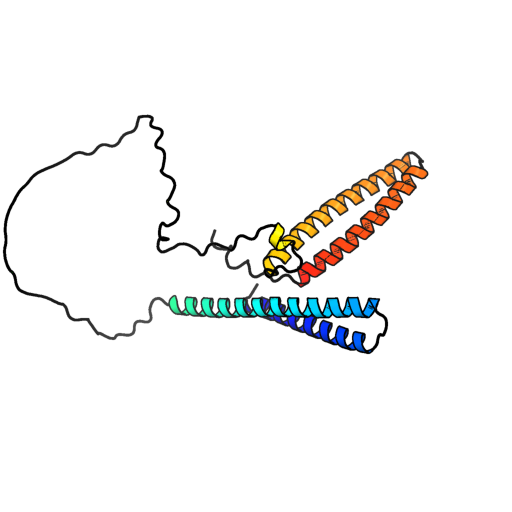22.294 1.00 96.88 196 THR A CA 1
ATOM 1542 C C . THR A 1 196 ? -21.688 2.816 21.687 1.00 96.88 196 THR A C 1
ATOM 1544 O O . THR A 1 196 ? -21.187 2.582 20.587 1.00 96.88 196 THR A O 1
ATOM 1547 N N . ASP A 1 197 ? -21.307 3.858 22.430 1.00 96.62 197 ASP A N 1
ATOM 1548 C CA . ASP A 1 197 ? -20.305 4.834 21.985 1.00 96.62 197 ASP A CA 1
ATOM 1549 C C . ASP A 1 197 ? -18.919 4.187 21.796 1.00 96.62 197 ASP A C 1
ATOM 1551 O O . ASP A 1 197 ? -18.201 4.477 20.833 1.00 96.62 197 ASP A O 1
ATOM 1555 N N . ALA A 1 198 ? -18.531 3.271 22.689 1.00 97.12 198 ALA A N 1
ATOM 1556 C CA . ALA A 1 198 ? -17.292 2.510 22.555 1.00 97.12 198 ALA A CA 1
ATOM 1557 C C . ALA A 1 198 ? -17.342 1.517 21.376 1.00 97.12 198 ALA A C 1
ATOM 1559 O O . ALA A 1 198 ? -16.354 1.367 20.654 1.00 97.12 198 ALA A O 1
ATOM 1560 N N . GLU A 1 199 ? -18.485 0.878 21.119 1.00 96.38 199 GLU A N 1
ATOM 1561 C CA . GLU A 1 199 ? -18.678 0.011 19.950 1.00 96.38 199 GLU A CA 1
ATOM 1562 C C . GLU A 1 199 ? -18.582 0.786 18.628 1.00 96.38 199 GLU A C 1
ATOM 1564 O O . GLU A 1 199 ? -17.944 0.302 17.690 1.00 96.38 199 GLU A O 1
ATOM 1569 N N . ALA A 1 200 ? -19.116 2.010 18.557 1.00 97.44 200 ALA A N 1
ATOM 1570 C CA . ALA A 1 200 ? -18.959 2.874 17.387 1.00 97.44 200 ALA A CA 1
ATOM 1571 C C . ALA A 1 200 ? -17.474 3.166 17.098 1.00 97.44 200 ALA A C 1
ATOM 1573 O O . ALA A 1 200 ? -16.994 2.929 15.985 1.00 97.44 200 ALA A O 1
ATOM 1574 N N . LYS A 1 201 ? -16.702 3.549 18.128 1.00 97.06 201 LYS A N 1
ATOM 1575 C CA . LYS A 1 201 ? -15.244 3.757 18.010 1.00 97.06 201 LYS A CA 1
ATOM 1576 C C . LYS A 1 201 ? -14.504 2.492 17.577 1.00 97.06 201 LYS A C 1
ATOM 1578 O O . LYS A 1 201 ? -13.545 2.565 16.808 1.00 97.06 201 LYS A O 1
ATOM 1583 N N . ARG A 1 202 ? -14.947 1.317 18.036 1.00 97.38 202 ARG A N 1
ATOM 1584 C CA . ARG A 1 202 ? -14.375 0.029 17.619 1.00 97.38 202 ARG A CA 1
ATOM 1585 C C . ARG A 1 202 ? -14.569 -0.208 16.121 1.00 97.38 202 ARG A C 1
ATOM 1587 O O . ARG A 1 202 ? -13.642 -0.684 15.464 1.00 97.38 202 ARG A O 1
ATOM 1594 N N . ILE A 1 203 ? -15.750 0.102 15.583 1.00 97.38 203 ILE A N 1
ATOM 1595 C CA . ILE A 1 203 ? -16.051 -0.049 14.151 1.00 97.38 203 ILE A CA 1
ATOM 1596 C C . ILE A 1 203 ? -15.180 0.903 13.324 1.00 97.38 203 ILE A C 1
ATOM 1598 O O . ILE A 1 203 ? -14.533 0.454 12.376 1.00 97.38 203 ILE A O 1
ATOM 1602 N N . GLU A 1 204 ? -15.092 2.177 13.713 1.00 96.88 204 GLU A N 1
ATOM 1603 C CA . GLU A 1 204 ? -14.233 3.167 13.048 1.00 96.88 204 GLU A CA 1
ATOM 1604 C C . GLU A 1 204 ? -12.755 2.754 13.064 1.00 96.88 204 GLU A C 1
ATOM 1606 O O . GLU A 1 204 ? -12.081 2.784 12.032 1.00 96.88 204 GLU A O 1
ATOM 1611 N N . SER A 1 205 ? -12.245 2.306 14.215 1.00 97.81 205 SER A N 1
ATOM 1612 C CA . SER A 1 205 ? -10.866 1.819 14.334 1.00 97.81 205 SER A CA 1
ATOM 1613 C C . SER A 1 205 ? -10.622 0.595 13.443 1.00 97.81 205 SER A C 1
ATOM 1615 O O . SER A 1 205 ? -9.601 0.495 12.761 1.00 97.81 205 SER A O 1
ATOM 1617 N N . ASN A 1 206 ? -11.598 -0.312 13.332 1.00 97.62 206 ASN A N 1
ATOM 1618 C CA . ASN A 1 206 ? -11.496 -1.461 12.436 1.00 97.62 206 ASN A CA 1
ATOM 1619 C C . ASN A 1 206 ? -11.431 -1.049 10.952 1.00 97.62 206 ASN A C 1
ATOM 1621 O O . ASN A 1 206 ? -10.653 -1.630 10.193 1.00 97.62 206 ASN A O 1
ATOM 1625 N N . GLN A 1 207 ? -12.190 -0.029 10.540 1.00 97.94 207 GLN A N 1
ATOM 1626 C CA . GLN A 1 207 ? -12.106 0.535 9.186 1.00 97.94 207 GLN A CA 1
ATOM 1627 C C . GLN A 1 207 ? -10.730 1.168 8.928 1.00 97.94 207 GLN A C 1
ATOM 1629 O O . GLN A 1 207 ? -10.118 0.910 7.889 1.00 97.94 207 GLN A O 1
ATOM 1634 N N . LYS A 1 208 ? -10.186 1.922 9.895 1.00 97.75 208 LYS A N 1
ATOM 1635 C CA . LYS A 1 208 ? -8.825 2.482 9.802 1.00 97.75 208 LYS A CA 1
ATOM 1636 C C . LYS A 1 208 ? -7.774 1.387 9.642 1.00 97.75 208 LYS A C 1
ATOM 1638 O O . LYS A 1 208 ? -6.925 1.484 8.759 1.00 97.75 208 LYS A O 1
ATOM 1643 N N . ILE A 1 209 ? -7.864 0.310 10.423 1.00 97.94 209 ILE A N 1
ATOM 1644 C CA . ILE A 1 209 ? -6.970 -0.852 10.307 1.00 97.94 209 ILE A CA 1
ATOM 1645 C C . ILE A 1 209 ? -7.026 -1.457 8.902 1.00 97.94 209 ILE A C 1
ATOM 1647 O O . ILE A 1 209 ? -5.985 -1.816 8.353 1.00 97.94 209 ILE A O 1
ATOM 1651 N N . GLN A 1 210 ? -8.212 -1.581 8.303 1.00 97.75 210 GLN A N 1
ATOM 1652 C CA . GLN A 1 210 ? -8.351 -2.116 6.946 1.00 97.75 210 GLN A CA 1
ATOM 1653 C C . GLN A 1 210 ? -7.685 -1.212 5.900 1.00 97.75 210 GLN A C 1
ATOM 1655 O O . GLN A 1 210 ? -6.934 -1.711 5.061 1.00 97.75 210 GLN A O 1
ATOM 1660 N N . LEU A 1 211 ? -7.890 0.106 5.985 1.00 96.81 211 LEU A N 1
ATOM 1661 C CA . LEU A 1 211 ? -7.254 1.079 5.089 1.00 96.81 211 LEU A CA 1
ATOM 1662 C C . LEU A 1 211 ? -5.728 1.105 5.243 1.00 96.81 211 LEU A C 1
ATOM 1664 O O . LEU A 1 211 ? -5.005 1.156 4.245 1.00 96.81 211 LEU A O 1
ATOM 1668 N N . LEU A 1 212 ? -5.226 1.023 6.479 1.00 97.44 212 LEU A N 1
ATOM 1669 C CA . LEU A 1 212 ? -3.793 0.936 6.760 1.00 97.44 212 LEU A CA 1
ATOM 1670 C C . LEU A 1 212 ? -3.195 -0.350 6.186 1.00 97.44 212 LEU A C 1
ATOM 1672 O O . LEU A 1 212 ? -2.184 -0.280 5.497 1.00 97.44 212 LEU A O 1
ATOM 1676 N N . LYS A 1 213 ? -3.848 -1.505 6.377 1.00 97.25 213 LYS A N 1
ATOM 1677 C CA . LYS A 1 213 ? -3.417 -2.785 5.784 1.00 97.25 213 LYS A CA 1
ATOM 1678 C C . LYS A 1 213 ? -3.396 -2.740 4.259 1.00 97.25 213 LYS A C 1
ATOM 1680 O O . LYS A 1 213 ? -2.448 -3.217 3.647 1.00 97.25 213 LYS A O 1
ATOM 1685 N N . GLN A 1 214 ? -4.435 -2.176 3.644 1.00 96.06 214 GLN A N 1
ATOM 1686 C CA . GLN A 1 214 ? -4.498 -2.047 2.192 1.00 96.06 214 GLN A CA 1
ATOM 1687 C C . GLN A 1 214 ? -3.376 -1.147 1.666 1.00 96.06 214 GLN A C 1
ATOM 1689 O O . GLN A 1 214 ? -2.761 -1.464 0.652 1.00 96.06 214 GLN A O 1
ATOM 1694 N N . SER A 1 215 ? -3.117 -0.030 2.346 1.00 93.50 215 SER A N 1
ATOM 1695 C CA . SER A 1 215 ? -2.057 0.905 1.962 1.00 93.50 215 SER A CA 1
ATOM 1696 C C . SER A 1 215 ? -0.678 0.278 2.128 1.00 93.50 215 SER A C 1
ATOM 1698 O O . SER A 1 215 ? 0.143 0.378 1.226 1.00 93.50 215 SER A O 1
ATOM 1700 N N . LEU A 1 216 ? -0.448 -0.412 3.247 1.00 94.94 216 LEU A N 1
ATOM 1701 C CA . LEU A 1 216 ? 0.792 -1.127 3.534 1.00 94.94 216 LEU A CA 1
ATOM 1702 C C . LEU A 1 216 ? 1.081 -2.155 2.440 1.00 94.94 216 LEU A C 1
ATOM 1704 O O . LEU A 1 216 ? 2.122 -2.071 1.801 1.00 94.94 216 LEU A O 1
ATOM 1708 N N . LYS A 1 217 ? 0.091 -2.989 2.099 1.00 94.50 217 LYS A N 1
ATOM 1709 C CA . LYS A 1 217 ? 0.208 -3.953 1.000 1.00 94.50 217 LYS A CA 1
ATOM 1710 C C . LYS A 1 217 ? 0.574 -3.298 -0.337 1.00 94.50 217 LYS A C 1
ATOM 1712 O O . LYS A 1 217 ? 1.394 -3.826 -1.074 1.00 94.50 217 LYS A O 1
ATOM 1717 N N . ARG A 1 218 ? -0.011 -2.137 -0.661 1.00 91.81 218 ARG A N 1
ATOM 1718 C CA . ARG A 1 218 ? 0.333 -1.406 -1.896 1.00 91.81 218 ARG A CA 1
ATOM 1719 C C . ARG A 1 218 ? 1.801 -0.978 -1.920 1.00 91.81 218 ARG A C 1
ATOM 1721 O O . ARG A 1 218 ? 2.428 -1.077 -2.966 1.00 91.81 218 ARG A O 1
ATOM 1728 N N . TYR A 1 219 ? 2.336 -0.495 -0.800 1.00 92.94 219 TYR A N 1
ATOM 1729 C CA . TYR A 1 219 ? 3.747 -0.109 -0.719 1.00 92.94 219 TYR A CA 1
ATOM 1730 C C . TYR A 1 219 ? 4.686 -1.324 -0.676 1.00 92.94 219 TYR A C 1
ATOM 1732 O O . TYR A 1 219 ? 5.763 -1.248 -1.255 1.00 92.94 219 TYR A O 1
ATOM 1740 N N . GLU A 1 220 ? 4.274 -2.451 -0.088 1.00 92.31 220 GLU A N 1
ATOM 1741 C CA . GLU A 1 220 ? 5.020 -3.722 -0.148 1.00 92.31 220 GLU A CA 1
ATOM 1742 C C . GLU A 1 220 ? 5.100 -4.247 -1.588 1.00 92.31 220 GLU A C 1
ATOM 1744 O O . GLU A 1 220 ? 6.163 -4.639 -2.066 1.00 92.31 220 GLU A O 1
ATOM 1749 N N . ASP A 1 221 ? 3.985 -4.189 -2.323 1.00 89.81 221 ASP A N 1
ATOM 1750 C CA . ASP A 1 221 ? 3.930 -4.578 -3.734 1.00 89.81 221 ASP A CA 1
ATOM 1751 C C . ASP A 1 221 ? 4.846 -3.699 -4.608 1.00 89.81 221 ASP A C 1
ATOM 1753 O O . ASP A 1 221 ? 5.387 -4.190 -5.601 1.00 89.81 221 ASP A O 1
ATOM 1757 N N . LEU A 1 222 ? 5.078 -2.439 -4.226 1.00 90.44 222 LEU A N 1
ATOM 1758 C CA . LEU A 1 222 ? 6.027 -1.533 -4.884 1.00 90.44 222 LEU A CA 1
ATOM 1759 C C . LEU A 1 222 ? 7.476 -1.729 -4.425 1.00 90.44 222 LEU A C 1
ATOM 1761 O O . LEU A 1 222 ? 8.395 -1.316 -5.124 1.00 90.44 222 LEU A O 1
ATOM 1765 N N . HIS A 1 223 ? 7.704 -2.346 -3.270 1.00 89.00 223 HIS A N 1
ATOM 1766 C CA . HIS A 1 223 ? 9.038 -2.487 -2.708 1.00 89.00 223 HIS A CA 1
ATOM 1767 C C . HIS A 1 223 ? 9.891 -3.492 -3.492 1.00 89.00 223 HIS A C 1
ATOM 1769 O O . HIS A 1 223 ? 9.395 -4.523 -3.962 1.00 89.00 223 HIS A O 1
ATOM 1775 N N . VAL A 1 224 ? 11.179 -3.183 -3.637 1.00 85.62 224 VAL A N 1
ATOM 1776 C CA . VAL A 1 224 ? 12.183 -4.066 -4.234 1.00 85.62 224 VAL A CA 1
ATOM 1777 C C . VAL A 1 224 ? 13.378 -4.107 -3.283 1.00 85.62 224 VAL A C 1
ATOM 1779 O O . VAL A 1 224 ? 14.079 -3.106 -3.137 1.00 85.62 224 VAL A O 1
ATOM 1782 N N . ASP A 1 225 ? 13.585 -5.254 -2.635 1.00 72.69 225 ASP A N 1
ATOM 1783 C CA . ASP A 1 225 ? 14.664 -5.485 -1.669 1.00 72.69 225 ASP A CA 1
ATOM 1784 C C . ASP A 1 225 ? 16.020 -5.604 -2.388 1.00 72.69 225 ASP A C 1
ATOM 1786 O O . ASP A 1 225 ? 16.452 -6.698 -2.753 1.00 72.69 225 ASP A O 1
ATOM 1790 N N . ILE A 1 226 ? 16.690 -4.477 -2.635 1.00 64.06 226 ILE A N 1
ATOM 1791 C CA . ILE A 1 226 ? 18.026 -4.446 -3.273 1.00 64.06 226 ILE A CA 1
ATOM 1792 C C . ILE A 1 226 ? 19.133 -4.204 -2.232 1.00 64.06 226 ILE A C 1
ATOM 1794 O O . ILE A 1 226 ? 20.279 -4.592 -2.437 1.00 64.06 226 ILE A O 1
ATOM 1798 N N . ASP A 1 227 ? 18.782 -3.680 -1.057 1.00 55.66 227 ASP A N 1
ATOM 1799 C CA . ASP A 1 227 ? 19.744 -3.178 -0.066 1.00 55.66 227 ASP A CA 1
ATOM 1800 C C . ASP A 1 227 ? 20.439 -4.275 0.775 1.00 55.66 227 ASP A C 1
ATOM 1802 O O . ASP A 1 227 ? 21.213 -3.972 1.674 1.00 55.66 227 ASP A O 1
ATOM 1806 N N . THR A 1 228 ? 20.238 -5.569 0.487 1.00 44.75 228 THR A N 1
ATOM 1807 C CA . THR A 1 228 ? 20.873 -6.655 1.275 1.00 44.75 228 THR A CA 1
ATOM 1808 C C . THR A 1 228 ? 22.289 -7.042 0.829 1.00 44.75 228 THR A C 1
ATOM 1810 O O . THR A 1 228 ? 22.886 -7.936 1.435 1.00 44.75 228 THR A O 1
ATOM 1813 N N . ALA A 1 229 ? 22.837 -6.401 -0.208 1.00 43.59 229 ALA A N 1
ATOM 1814 C CA . ALA A 1 229 ? 24.204 -6.660 -0.672 1.00 43.59 229 ALA A CA 1
ATOM 1815 C C . ALA A 1 229 ? 25.258 -5.740 -0.025 1.00 43.59 229 ALA A C 1
ATOM 1817 O O . ALA A 1 229 ? 26.372 -6.197 0.198 1.00 43.59 229 ALA A O 1
ATOM 1818 N N . ASP A 1 230 ? 24.898 -4.502 0.332 1.00 44.38 230 ASP A N 1
ATOM 1819 C CA . ASP A 1 230 ? 25.844 -3.488 0.839 1.00 44.38 230 ASP A CA 1
ATOM 1820 C C . ASP A 1 230 ? 25.926 -3.413 2.375 1.00 44.38 230 ASP A C 1
ATOM 1822 O O . ASP A 1 230 ? 26.843 -2.799 2.912 1.00 44.38 230 ASP A O 1
ATOM 1826 N N . ASP A 1 231 ? 24.994 -4.040 3.099 1.00 43.00 231 ASP A N 1
ATOM 1827 C CA . ASP A 1 231 ? 25.000 -4.088 4.572 1.00 43.00 231 ASP A CA 1
ATOM 1828 C C . ASP A 1 231 ? 25.697 -5.355 5.125 1.00 43.00 231 ASP A C 1
ATOM 1830 O O . ASP A 1 231 ? 25.600 -5.653 6.314 1.00 43.00 231 ASP A O 1
ATOM 1834 N N . ARG A 1 232 ? 26.399 -6.131 4.279 1.00 43.06 232 ARG A N 1
ATOM 1835 C CA . ARG A 1 232 ? 27.210 -7.284 4.728 1.00 43.06 232 ARG A CA 1
ATOM 1836 C C . ARG A 1 232 ? 28.646 -6.937 5.121 1.00 43.06 232 ARG A C 1
ATOM 1838 O O . ARG A 1 232 ? 29.314 -7.810 5.664 1.00 43.06 232 ARG A O 1
ATOM 1845 N N . ASP A 1 233 ? 29.067 -5.691 4.925 1.00 43.81 233 ASP A N 1
ATOM 1846 C CA . ASP A 1 233 ? 30.379 -5.191 5.339 1.00 43.81 233 ASP A CA 1
ATOM 1847 C C . ASP A 1 233 ? 30.218 -3.969 6.260 1.00 43.81 233 ASP A C 1
ATOM 1849 O O . ASP A 1 233 ? 30.468 -2.826 5.872 1.00 43.81 233 ASP A O 1
ATOM 1853 N N . ALA A 1 234 ? 29.766 -4.211 7.495 1.00 35.75 234 ALA A N 1
ATOM 1854 C CA . ALA A 1 234 ? 29.887 -3.273 8.614 1.00 35.75 234 ALA A CA 1
ATOM 1855 C C . ALA A 1 234 ? 30.108 -4.019 9.935 1.00 35.75 234 ALA A C 1
ATOM 1857 O O . ALA A 1 234 ? 29.357 -4.985 10.204 1.00 35.75 234 ALA A O 1
#

Foldseek 3Di:
DPLVVLLVLLVVLLVVLVVLLVVLVVVCVVDPDPVSNVVSVVSNVVSVLLNVVSVVVSVVSVVVVVVVVVVVVVPDDDDDDDDDDDDDDDDYDDDDDDDDDDDDDDDDDDDDDDDDDPDDDPPDDPDDPDDPPDDPPDDDDDPVLLVDPPRNCLAVNLVVLLVVLVVVLVVLVVVLVVLVVQLVVCVVVVPPVSNVVSVVVNVVSVVVNVVSVVSNVVSVSSHRPPPPPPVPPD

pLDDT: mean 76.81, std 22.44, range [31.42, 98.44]

Nearest PDB structures (foldseek):
  6zw6-assembly1_A  TM=9.673E-01  e=3.552E+00  Nostoc punctiforme
  6sv1-assembly1_F  TM=7.654E-01  e=1.539E+00  Rhodospirillum rubrum
  8jut-assembly1_D  TM=7.629E-01  e=2.464E+00  Rattus norvegicus
  6cnn-assembly1_A  TM=8.384E-01  e=5.120E+00  Homo sapiens
  8jxh-assembly1_D  TM=7.628E-01  e=4.377E+00  Rattus norvegicus

Radius of gyration: 33.43 Å; Cα contacts (8 Å, |Δi|>4): 106; chains: 1; bounding box: 106×43×58 Å